Protein AF-A0A803YF89-F1 (afdb_monomer_lite)

Radius of gyration: 20.53 Å; chains: 1; bounding box: 55×42×69 Å

InterPro domains:
  IPR002013 SAC domain [PF02383] (4-102)
  IPR002013 SAC domain [PS50275] (1-200)

Sequence (262 aa):
LDDSVSSFIQIRGSVPLFWEQPGLQVGSHRVRMSRGFEANAPAFDRHFRTLKNLYGKQIIVNLLGAKEGEHMLSKAFQSHLKASEHSADIKMVNFDYHQMVKGGKAEKLHSVLKPQFLKHWWGYDLISGSLSQSGTVRTNCLDCLDRTNSVQAFFGLEMLTKQLEVLGLAEKPQLVTRFQEVFRSMWSVNGDSVSKIYAGTGALEGKAKVKYTVFKPSSISNVWFCFLFFFKILPWIQELSFKKCALVVILISQSMGKKKSI

Organism: Meleagris gallopavo (NCBI:txid9103)

pLDDT: mean 71.06, std 24.15, range [22.16, 97.56]

Foldseek 3Di:
DQFDKDKDWAFEFALQAQWDQPDDDPPRRAIDHPDDDVVGLVSVQVVVVVQCVVFNFEEEEEQQADPRRSVVSVVSSVVSCCPHPCVVGYHYDYDPCCVQCPPNPCVSCVVRVVVVCVVNQPFFDQDPNDTHRRHYYYYYDDDDLVSVLSSVLVVVLVVVCVSCVVVVNNVPVVVNVVVNVVSVVVSLVVQQVVCCVPPVGGHPPNPPPPPPPPVPPDDDPWWDFDDDPPPDDDPPPPDDPTDGDIDDTGITHGHDDDPDDD

Structure (mmCIF, N/CA/C/O backbone):
data_AF-A0A803YF89-F1
#
_entry.id   AF-A0A803YF89-F1
#
loop_
_atom_site.group_PDB
_atom_site.id
_atom_site.type_symbol
_atom_site.label_atom_id
_atom_site.label_alt_id
_atom_site.label_comp_id
_atom_site.label_asym_id
_atom_site.label_entity_id
_atom_site.label_seq_id
_atom_site.pdbx_PDB_ins_code
_atom_site.Cartn_x
_atom_site.Cartn_y
_atom_site.Cartn_z
_atom_site.occupancy
_atom_site.B_iso_or_equiv
_atom_site.auth_seq_id
_atom_site.auth_comp_id
_atom_site.auth_asym_id
_atom_site.auth_atom_id
_atom_site.pdbx_PDB_model_num
ATOM 1 N N . LEU A 1 1 ? -21.094 -7.709 23.052 1.00 50.22 1 LEU A N 1
ATOM 2 C CA . LEU A 1 1 ? -19.759 -7.228 22.627 1.00 50.22 1 LEU A CA 1
ATOM 3 C C . LEU A 1 1 ? -18.681 -8.307 22.786 1.00 50.22 1 LEU A C 1
ATOM 5 O O . LEU A 1 1 ? -17.682 -8.215 22.090 1.00 50.22 1 LEU A O 1
ATOM 9 N N . ASP A 1 2 ? -18.897 -9.338 23.617 1.00 47.94 2 ASP A N 1
ATOM 10 C CA . ASP A 1 2 ? -17.906 -10.375 23.978 1.00 47.94 2 ASP A CA 1
ATOM 11 C C . ASP A 1 2 ? -17.511 -11.376 22.864 1.00 47.94 2 ASP A C 1
ATOM 13 O O . ASP A 1 2 ? -16.833 -12.351 23.151 1.00 47.94 2 ASP A O 1
ATOM 17 N N . ASP A 1 3 ? -17.892 -11.149 21.601 1.00 66.12 3 ASP A N 1
ATOM 18 C CA . ASP A 1 3 ? -17.517 -12.014 20.462 1.00 66.12 3 ASP A CA 1
ATOM 19 C C . ASP A 1 3 ? -17.170 -11.210 19.195 1.00 66.12 3 ASP A C 1
ATOM 21 O O . ASP A 1 3 ? -17.046 -11.750 18.094 1.00 66.12 3 ASP A O 1
ATOM 25 N N . SER A 1 4 ? -17.043 -9.885 19.309 1.00 69.12 4 SER A N 1
ATOM 26 C CA . SER A 1 4 ? -16.822 -9.035 18.141 1.00 69.12 4 SER A CA 1
ATOM 27 C C . SER A 1 4 ? -15.353 -9.058 17.726 1.00 69.12 4 SER A C 1
ATOM 29 O O . SER A 1 4 ? -14.492 -8.510 18.413 1.00 69.12 4 SER A O 1
ATOM 31 N N . VAL A 1 5 ? -15.080 -9.667 16.572 1.00 76.50 5 VAL A N 1
ATOM 32 C CA . VAL A 1 5 ? -13.753 -9.708 15.951 1.00 76.50 5 VAL A CA 1
ATOM 33 C C . VAL A 1 5 ? -13.685 -8.686 14.825 1.00 76.50 5 VAL A C 1
ATOM 35 O O . VAL A 1 5 ? -14.600 -8.564 14.015 1.00 76.50 5 VAL A O 1
ATOM 38 N N . SER A 1 6 ? -12.575 -7.960 14.758 1.00 77.75 6 SER A N 1
ATOM 39 C CA . SER A 1 6 ? -12.269 -7.072 13.641 1.00 77.75 6 SER A CA 1
ATOM 40 C C . SER A 1 6 ? -10.936 -7.458 13.019 1.00 77.75 6 SER A C 1
ATOM 42 O O . SER A 1 6 ? -10.082 -8.014 13.707 1.00 77.75 6 SER A O 1
ATOM 44 N N . SER A 1 7 ? -10.775 -7.178 11.726 1.00 82.06 7 SER A N 1
ATOM 45 C CA . SER A 1 7 ? -9.528 -7.379 10.992 1.00 82.06 7 SER A CA 1
ATOM 46 C C . SER A 1 7 ? -9.333 -6.295 9.937 1.00 82.06 7 SER A C 1
ATOM 48 O O . SER A 1 7 ? -10.296 -5.716 9.438 1.00 82.06 7 SER A O 1
ATOM 50 N N . PHE A 1 8 ? -8.072 -5.999 9.629 1.00 83.56 8 PHE A N 1
ATOM 51 C CA . PHE A 1 8 ? -7.687 -5.080 8.564 1.00 83.56 8 PHE A CA 1
ATOM 52 C C . PHE A 1 8 ? -6.449 -5.613 7.844 1.00 83.56 8 PHE A C 1
ATOM 54 O O . PHE A 1 8 ? -5.445 -5.950 8.479 1.00 83.56 8 PHE A O 1
ATOM 61 N N . ILE A 1 9 ? -6.543 -5.701 6.519 1.00 86.00 9 ILE A N 1
ATOM 62 C CA . ILE A 1 9 ? -5.537 -6.269 5.622 1.00 86.00 9 ILE A CA 1
ATOM 63 C C . ILE A 1 9 ? -4.843 -5.148 4.848 1.00 86.00 9 ILE A C 1
ATOM 65 O O . ILE A 1 9 ? -5.491 -4.297 4.237 1.00 86.00 9 ILE A O 1
ATOM 69 N N . GLN A 1 10 ? -3.512 -5.178 4.812 1.00 88.94 10 GLN A N 1
ATOM 70 C CA . GLN A 1 10 ? -2.705 -4.325 3.942 1.00 88.94 10 GLN A CA 1
ATOM 71 C C . GLN A 1 10 ? -1.689 -5.169 3.173 1.00 88.94 10 GLN A C 1
ATOM 73 O O . GLN A 1 10 ? -1.269 -6.237 3.612 1.00 88.94 10 GLN A O 1
ATOM 78 N N . ILE A 1 11 ? -1.256 -4.678 2.015 1.00 87.12 11 ILE A N 1
ATOM 79 C CA . ILE A 1 11 ? -0.290 -5.377 1.167 1.00 87.12 11 ILE A CA 1
ATOM 80 C C . ILE A 1 11 ? 0.989 -4.551 1.086 1.00 87.12 11 ILE A C 1
ATOM 82 O O . ILE A 1 11 ? 0.959 -3.326 0.990 1.00 87.12 11 ILE A O 1
ATOM 86 N N . ARG A 1 12 ? 2.136 -5.227 1.091 1.00 85.88 12 ARG A N 1
ATOM 87 C CA . ARG A 1 12 ? 3.426 -4.636 0.739 1.00 85.88 12 ARG A CA 1
ATOM 88 C C . ARG A 1 12 ? 4.043 -5.426 -0.403 1.00 85.88 12 ARG A C 1
ATOM 90 O O . ARG A 1 12 ? 3.860 -6.635 -0.509 1.00 85.88 12 ARG A O 1
ATOM 97 N N . GLY A 1 13 ? 4.791 -4.762 -1.271 1.00 82.69 13 GLY A N 1
ATOM 98 C CA . GLY A 1 13 ? 5.558 -5.473 -2.282 1.00 82.69 13 GLY A CA 1
ATOM 99 C C . GLY A 1 13 ? 6.567 -4.599 -3.000 1.00 82.69 13 GLY A C 1
ATOM 100 O O . GLY A 1 13 ? 6.544 -3.376 -2.895 1.00 82.69 13 GLY A O 1
ATOM 101 N N . SER A 1 14 ? 7.442 -5.258 -3.755 1.00 84.69 14 SER A N 1
ATOM 102 C CA . SER A 1 14 ? 8.267 -4.592 -4.761 1.00 84.69 14 SER A CA 1
ATOM 103 C C . SER A 1 14 ? 7.389 -4.015 -5.880 1.00 84.69 14 SER A C 1
ATOM 105 O O . SER A 1 14 ? 6.229 -4.411 -6.050 1.00 84.69 14 SER A O 1
ATOM 107 N N . VAL A 1 15 ? 7.937 -3.093 -6.668 1.00 89.44 15 VAL A N 1
ATOM 108 C CA . VAL A 1 15 ? 7.304 -2.661 -7.917 1.00 89.44 15 VAL A CA 1
ATOM 109 C C . VAL A 1 15 ? 7.138 -3.882 -8.833 1.00 89.44 15 VAL A C 1
ATOM 111 O O . VAL A 1 15 ? 8.128 -4.578 -9.067 1.00 89.44 15 VAL A O 1
ATOM 114 N N . PRO A 1 16 ? 5.916 -4.176 -9.328 1.00 91.19 16 PRO A N 1
ATOM 115 C CA . PRO A 1 16 ? 5.607 -5.395 -10.078 1.00 91.19 16 PRO A CA 1
ATOM 116 C C . PRO A 1 16 ? 6.061 -5.288 -11.541 1.00 91.19 16 PRO A C 1
ATOM 118 O O . PRO A 1 16 ? 5.268 -5.411 -12.469 1.00 91.19 16 PRO A O 1
ATOM 121 N N . LEU A 1 17 ? 7.347 -5.011 -11.726 1.00 91.00 17 LEU A N 1
ATOM 122 C CA . LEU A 1 17 ? 8.026 -4.907 -13.006 1.00 91.00 17 LEU A CA 1
ATOM 123 C C . LEU A 1 17 ? 9.303 -5.747 -12.966 1.00 91.00 17 LEU A C 1
ATOM 125 O O . LEU A 1 17 ? 9.855 -6.018 -11.901 1.00 91.00 17 LEU A O 1
ATOM 129 N N . PHE A 1 18 ? 9.789 -6.131 -14.136 1.00 89.38 18 PHE A N 1
ATOM 130 C CA . PHE A 1 18 ? 11.090 -6.753 -14.307 1.00 89.38 18 PHE A CA 1
ATOM 131 C C . PHE A 1 18 ? 12.173 -5.676 -14.230 1.00 89.38 18 PHE A C 1
ATOM 133 O O . PHE A 1 18 ? 12.480 -4.990 -15.209 1.00 89.38 18 PHE A O 1
ATOM 140 N N . TRP A 1 19 ? 12.732 -5.521 -13.037 1.00 90.88 19 TRP A N 1
ATOM 141 C CA . TRP A 1 19 ? 13.851 -4.637 -12.752 1.00 90.88 19 TRP A CA 1
ATOM 142 C C . TRP A 1 19 ? 14.897 -5.376 -11.924 1.00 90.88 19 TRP A C 1
ATOM 144 O O . TRP A 1 19 ? 14.607 -6.380 -11.272 1.00 90.88 19 TRP A O 1
ATOM 154 N N . GLU A 1 20 ? 16.123 -4.878 -11.968 1.00 87.00 20 GLU A N 1
ATOM 155 C CA . GLU A 1 20 ? 17.234 -5.414 -11.198 1.00 87.00 20 GLU A CA 1
ATOM 156 C C . GLU A 1 20 ? 18.128 -4.297 -10.667 1.00 87.00 20 GLU A C 1
ATOM 158 O O . GLU A 1 20 ? 18.183 -3.190 -11.209 1.00 87.00 20 GLU A O 1
ATOM 163 N N . GLN A 1 21 ? 18.830 -4.615 -9.586 1.00 82.06 21 GLN A N 1
ATOM 164 C CA . GLN A 1 21 ? 19.852 -3.778 -8.981 1.00 82.06 21 GLN A CA 1
ATOM 165 C C . GLN A 1 21 ? 21.097 -4.658 -8.824 1.00 82.06 21 GLN A C 1
ATOM 167 O O . GLN A 1 21 ? 21.162 -5.459 -7.887 1.00 82.06 21 GLN A O 1
ATOM 172 N N . PRO A 1 22 ? 22.040 -4.611 -9.784 1.00 70.50 22 PRO A N 1
ATOM 173 C CA . PRO A 1 22 ? 23.286 -5.360 -9.674 1.00 70.50 22 PRO A CA 1
ATOM 174 C C . PRO A 1 22 ? 24.034 -4.959 -8.386 1.00 70.50 22 PRO A C 1
ATOM 176 O O . PRO A 1 22 ? 23.924 -3.828 -7.922 1.00 70.50 22 PRO A O 1
ATOM 179 N N . GLY A 1 23 ? 24.697 -5.938 -7.761 1.00 63.56 23 GLY A N 1
ATOM 180 C CA . GLY A 1 23 ? 25.072 -5.930 -6.340 1.00 63.56 23 GLY A CA 1
ATOM 181 C C . GLY A 1 23 ? 26.056 -4.852 -5.855 1.00 63.56 23 GLY A C 1
ATOM 182 O O . GLY A 1 23 ? 26.477 -3.961 -6.584 1.00 63.56 23 GLY A O 1
ATOM 183 N N . LEU A 1 24 ? 26.426 -4.989 -4.574 1.00 55.28 24 LEU A N 1
ATOM 184 C CA . LEU A 1 24 ? 27.120 -4.050 -3.674 1.00 55.28 24 LEU A CA 1
ATOM 185 C C . LEU A 1 24 ? 28.577 -3.661 -4.044 1.00 55.28 24 LEU A C 1
ATOM 187 O O . LEU A 1 24 ? 29.398 -3.430 -3.163 1.00 55.28 24 LEU A O 1
ATOM 191 N N . GLN A 1 25 ? 28.937 -3.628 -5.326 1.00 49.31 25 GLN A N 1
ATOM 192 C CA . GLN A 1 25 ? 30.230 -3.116 -5.787 1.00 49.31 25 GLN A CA 1
ATOM 193 C C . GLN A 1 25 ? 30.147 -1.585 -5.885 1.00 49.31 25 GLN A C 1
ATOM 195 O O . GLN A 1 25 ? 29.214 -1.043 -6.488 1.00 49.31 25 GLN A O 1
ATOM 200 N N . VAL A 1 26 ? 31.108 -0.888 -5.269 1.00 46.75 26 VAL A N 1
ATOM 201 C CA . VAL A 1 26 ? 31.156 0.579 -5.158 1.00 46.75 26 VAL A CA 1
ATOM 202 C C . VAL A 1 26 ? 31.005 1.213 -6.548 1.00 46.75 26 VAL A C 1
ATOM 204 O O . VAL A 1 26 ? 31.909 1.141 -7.372 1.00 46.75 26 VAL A O 1
ATOM 207 N N . GLY A 1 27 ? 29.836 1.806 -6.819 1.00 49.22 27 GLY A N 1
ATOM 208 C CA . GLY A 1 27 ? 29.542 2.532 -8.063 1.00 49.22 27 GLY A CA 1
ATOM 209 C C . GLY A 1 27 ? 28.427 1.964 -8.956 1.00 49.22 27 GLY A C 1
ATOM 210 O O . GLY A 1 27 ? 27.954 2.695 -9.823 1.00 49.22 27 GLY A O 1
ATOM 211 N N . SER A 1 28 ? 27.939 0.732 -8.734 1.00 50.94 28 SER A N 1
ATOM 212 C CA . SER A 1 28 ? 26.935 0.080 -9.612 1.00 50.94 28 SER A CA 1
ATOM 213 C C . SER A 1 28 ? 25.576 -0.209 -8.947 1.00 50.94 28 SER A C 1
ATOM 215 O O . SER A 1 28 ? 24.857 -1.122 -9.333 1.00 50.94 28 SER A O 1
ATOM 217 N N . HIS A 1 29 ? 25.151 0.611 -7.982 1.00 59.22 29 HIS A N 1
ATOM 218 C CA . HIS A 1 29 ? 23.825 0.498 -7.342 1.00 59.22 29 HIS A CA 1
ATOM 219 C C . HIS A 1 29 ? 22.654 0.996 -8.212 1.00 59.22 29 HIS A C 1
ATOM 221 O O . HIS A 1 29 ? 21.602 1.383 -7.692 1.00 59.22 29 HIS A O 1
ATOM 227 N N . ARG A 1 30 ? 22.826 1.066 -9.534 1.00 73.31 30 ARG A N 1
ATOM 228 C CA . ARG A 1 30 ? 21.822 1.656 -10.419 1.00 73.31 30 ARG A CA 1
ATOM 229 C C . ARG A 1 30 ? 20.716 0.648 -10.692 1.00 73.31 30 ARG A C 1
ATOM 231 O O . ARG A 1 30 ? 20.946 -0.398 -11.290 1.00 73.31 30 ARG A O 1
ATOM 238 N N . VAL A 1 31 ? 19.505 1.003 -10.276 1.00 84.50 31 VAL A N 1
ATOM 239 C CA . VAL A 1 31 ? 18.285 0.315 -10.702 1.00 84.50 31 VAL A CA 1
ATOM 240 C C . VAL A 1 31 ? 18.213 0.379 -12.222 1.00 84.50 31 VAL A C 1
ATOM 242 O O . VAL A 1 31 ? 18.370 1.456 -12.801 1.00 84.50 31 VAL A O 1
ATOM 245 N N . ARG A 1 32 ? 17.952 -0.757 -12.867 1.00 87.38 32 ARG A N 1
ATOM 246 C CA . ARG A 1 32 ? 17.705 -0.833 -14.309 1.00 87.38 32 ARG A CA 1
ATOM 247 C C . ARG A 1 32 ? 16.543 -1.768 -14.617 1.00 87.38 32 ARG A C 1
ATOM 249 O O . ARG A 1 32 ? 16.300 -2.734 -13.897 1.00 87.38 32 ARG A O 1
ATOM 256 N N . MET A 1 33 ? 15.824 -1.474 -15.694 1.00 90.12 33 MET A N 1
ATOM 257 C CA . MET A 1 33 ? 14.789 -2.366 -16.215 1.00 90.12 33 MET A CA 1
ATOM 258 C C . MET A 1 33 ? 15.467 -3.566 -16.875 1.00 90.12 33 MET A C 1
ATOM 260 O O . MET A 1 33 ? 16.291 -3.383 -17.768 1.00 90.12 33 MET A O 1
ATOM 264 N N . SER A 1 34 ? 15.133 -4.782 -16.444 1.00 87.81 34 SER A N 1
ATOM 265 C CA . SER A 1 34 ? 15.697 -6.008 -17.027 1.00 87.81 34 SER A CA 1
ATOM 266 C C . SER A 1 34 ? 14.929 -6.471 -18.264 1.00 87.81 34 SER A C 1
ATOM 268 O O . SER A 1 34 ? 15.430 -7.281 -19.039 1.00 87.81 34 SER A O 1
ATOM 270 N N . ARG A 1 35 ? 13.711 -5.951 -18.475 1.00 90.19 35 ARG A N 1
ATOM 271 C CA . ARG A 1 35 ? 12.904 -6.195 -19.677 1.00 90.19 35 ARG A CA 1
ATOM 272 C C . ARG A 1 35 ? 12.221 -4.916 -20.159 1.00 90.19 35 ARG A C 1
ATOM 274 O O . ARG A 1 35 ? 11.957 -4.016 -19.364 1.00 90.19 35 ARG A O 1
ATOM 281 N N . GLY A 1 36 ? 11.913 -4.866 -21.455 1.00 91.69 36 GLY A N 1
ATOM 282 C CA . GLY A 1 36 ? 11.194 -3.758 -22.092 1.00 91.69 36 GLY A CA 1
ATOM 283 C C . GLY A 1 36 ? 9.704 -3.699 -21.736 1.00 91.69 36 GLY A C 1
ATOM 284 O O . GLY A 1 36 ? 9.176 -4.561 -21.030 1.00 91.69 36 GLY A O 1
ATOM 285 N N . PHE A 1 37 ? 9.020 -2.671 -22.239 1.00 93.69 37 PHE A N 1
ATOM 286 C CA . PHE A 1 37 ? 7.614 -2.400 -21.927 1.00 93.69 37 PHE A CA 1
ATOM 287 C C . PHE A 1 37 ? 6.683 -3.565 -22.311 1.00 93.69 37 PHE A C 1
ATOM 289 O O . PHE A 1 37 ? 5.910 -4.034 -21.478 1.00 93.69 37 PHE A O 1
ATOM 296 N N . GLU A 1 38 ? 6.813 -4.094 -23.529 1.00 94.88 38 GLU A N 1
ATOM 297 C CA . GLU A 1 38 ? 5.962 -5.178 -24.051 1.00 94.88 38 GLU A CA 1
ATOM 298 C C . GLU A 1 38 ? 6.031 -6.453 -23.202 1.00 94.88 38 GLU A C 1
ATOM 300 O O . GLU A 1 38 ? 5.020 -7.108 -22.968 1.00 94.88 38 GLU A O 1
ATOM 305 N N . ALA A 1 39 ? 7.209 -6.773 -22.662 1.00 91.69 39 ALA A N 1
ATOM 306 C CA . ALA A 1 39 ? 7.391 -7.926 -21.786 1.00 91.69 39 ALA A CA 1
ATOM 307 C C . ALA A 1 39 ? 6.846 -7.692 -20.364 1.00 91.69 39 ALA A C 1
ATOM 309 O O . ALA A 1 39 ? 6.449 -8.642 -19.686 1.00 91.69 39 ALA A O 1
ATOM 310 N N . ASN A 1 40 ? 6.838 -6.442 -19.890 1.00 93.38 40 ASN A N 1
ATOM 311 C CA . ASN A 1 40 ? 6.329 -6.077 -18.568 1.00 93.38 40 ASN A CA 1
ATOM 312 C C . ASN A 1 40 ? 4.799 -6.016 -18.524 1.00 93.38 40 ASN A C 1
ATOM 314 O O . ASN A 1 40 ? 4.213 -6.468 -17.543 1.00 93.38 40 ASN A O 1
ATOM 318 N N . ALA A 1 41 ? 4.159 -5.493 -19.573 1.00 96.06 41 ALA A N 1
ATOM 319 C CA . ALA A 1 41 ? 2.713 -5.269 -19.622 1.00 96.06 41 ALA A CA 1
ATOM 320 C C . ALA A 1 41 ? 1.862 -6.503 -19.230 1.00 96.06 41 ALA A C 1
ATOM 322 O O . ALA A 1 41 ? 1.104 -6.410 -18.263 1.00 96.06 41 ALA A O 1
ATOM 323 N N . PRO A 1 42 ? 2.031 -7.700 -19.832 1.00 95.19 42 PRO A N 1
ATOM 324 C CA . PRO A 1 42 ? 1.207 -8.858 -19.472 1.00 95.19 42 PRO A CA 1
ATOM 325 C C . PRO A 1 42 ? 1.492 -9.386 -18.058 1.00 95.19 42 PRO A C 1
ATOM 327 O O . PRO A 1 42 ? 0.617 -9.971 -17.415 1.00 95.19 42 PRO A O 1
ATOM 330 N N . ALA A 1 43 ? 2.717 -9.215 -17.548 1.00 92.69 43 ALA A N 1
ATOM 331 C CA . ALA A 1 43 ? 3.054 -9.584 -16.174 1.00 92.69 43 ALA A CA 1
ATOM 332 C C . ALA A 1 43 ? 2.420 -8.624 -15.161 1.00 92.69 43 ALA A C 1
ATOM 334 O O . ALA A 1 43 ? 1.899 -9.074 -14.140 1.00 92.69 43 ALA A O 1
ATOM 335 N N . PHE A 1 44 ? 2.419 -7.332 -15.481 1.00 94.19 44 PHE A N 1
ATOM 336 C CA . PHE A 1 44 ? 1.779 -6.283 -14.704 1.00 94.19 44 PHE A CA 1
ATOM 337 C C . PHE A 1 44 ? 0.270 -6.521 -14.567 1.00 94.19 44 PHE A C 1
ATOM 339 O O . PHE A 1 44 ? -0.249 -6.570 -13.449 1.00 94.19 44 PHE A O 1
ATOM 346 N N . ASP A 1 45 ? -0.419 -6.752 -15.687 1.00 96.31 45 ASP A N 1
ATOM 347 C CA . ASP A 1 45 ? -1.867 -6.976 -15.696 1.00 96.31 45 ASP A CA 1
ATOM 348 C C . ASP A 1 45 ? -2.244 -8.251 -14.948 1.00 96.31 45 ASP A C 1
ATOM 350 O O . ASP A 1 45 ? -3.157 -8.245 -14.120 1.00 96.31 45 ASP A O 1
ATOM 354 N N . ARG A 1 46 ? -1.497 -9.341 -15.164 1.00 93.69 46 ARG A N 1
ATOM 355 C CA . ARG A 1 46 ? -1.708 -10.595 -14.429 1.00 93.69 46 ARG A CA 1
ATOM 356 C C . ARG A 1 46 ? -1.510 -10.406 -12.925 1.00 93.69 46 ARG A C 1
ATOM 358 O O . ARG A 1 46 ? -2.280 -10.955 -12.135 1.00 93.69 46 ARG A O 1
ATOM 365 N N . HIS A 1 47 ? -0.496 -9.640 -12.520 1.00 92.94 47 HIS A N 1
ATOM 366 C CA . HIS A 1 47 ? -0.221 -9.343 -11.114 1.00 92.94 47 HIS A CA 1
ATOM 367 C C . HIS A 1 47 ? -1.397 -8.614 -10.455 1.00 92.94 47 HIS A C 1
ATOM 369 O O . HIS A 1 47 ? -1.886 -9.060 -9.416 1.00 92.94 47 HIS A O 1
ATOM 375 N N . PHE A 1 48 ? -1.905 -7.542 -11.068 1.00 93.75 48 PHE A N 1
ATOM 376 C CA . PHE A 1 48 ? -3.023 -6.784 -10.500 1.00 93.75 48 PHE A CA 1
ATOM 377 C C . PHE A 1 48 ? -4.367 -7.499 -10.603 1.00 93.75 48 PHE A C 1
ATOM 379 O O . PHE A 1 48 ? -5.152 -7.415 -9.661 1.00 93.75 48 PHE A O 1
ATOM 386 N N . ARG A 1 49 ? -4.601 -8.294 -11.652 1.00 94.94 49 ARG A N 1
ATOM 387 C CA . ARG A 1 49 ? -5.766 -9.185 -11.726 1.00 94.94 49 ARG A CA 1
ATOM 388 C C . ARG A 1 49 ? -5.770 -10.191 -10.578 1.00 94.94 49 ARG A C 1
ATOM 390 O O . ARG A 1 49 ? -6.783 -10.365 -9.911 1.00 94.94 49 ARG A O 1
ATOM 397 N N . THR A 1 50 ? -4.615 -10.790 -10.289 1.00 90.94 50 THR A N 1
ATOM 398 C CA . THR A 1 50 ? -4.464 -11.718 -9.157 1.00 90.94 50 THR A CA 1
ATOM 399 C C . THR A 1 50 ? -4.731 -11.018 -7.825 1.00 90.94 50 THR A C 1
ATOM 401 O O . THR A 1 50 ? -5.468 -11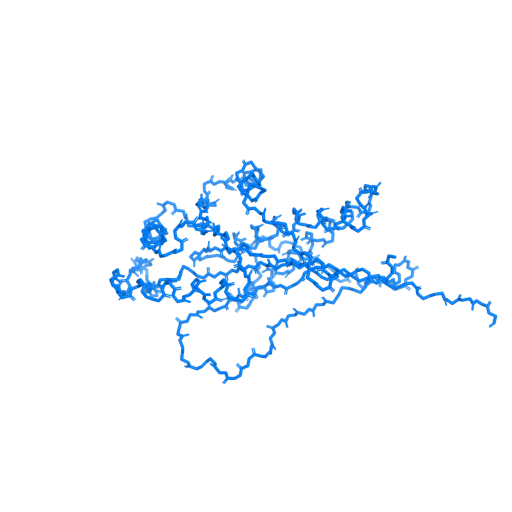.545 -6.997 1.00 90.94 50 THR A O 1
ATOM 404 N N . LEU A 1 51 ? -4.180 -9.815 -7.617 1.00 88.75 51 LEU A N 1
ATOM 405 C CA . LEU A 1 51 ? -4.445 -9.043 -6.399 1.00 88.75 51 LEU A CA 1
ATOM 406 C C . LEU A 1 51 ? -5.923 -8.689 -6.246 1.00 88.75 51 LEU A C 1
ATOM 408 O O . LEU A 1 51 ? -6.459 -8.837 -5.154 1.00 88.75 51 LEU A O 1
ATOM 412 N N . LYS A 1 52 ? -6.579 -8.265 -7.329 1.00 90.94 52 LYS A N 1
ATOM 413 C CA . LYS A 1 52 ? -8.001 -7.915 -7.316 1.00 90.94 52 LYS A CA 1
ATOM 414 C C . LYS A 1 52 ? -8.891 -9.109 -6.995 1.00 90.94 52 LYS A C 1
ATOM 416 O O . LYS A 1 52 ? -9.811 -8.976 -6.197 1.00 90.94 52 LYS A O 1
ATOM 421 N N . ASN A 1 53 ? -8.565 -10.279 -7.536 1.00 88.75 53 ASN A N 1
ATOM 422 C CA . ASN A 1 53 ? -9.301 -11.510 -7.256 1.00 88.75 53 ASN A CA 1
ATOM 423 C C . ASN A 1 53 ? -9.153 -11.967 -5.797 1.00 88.75 53 ASN A C 1
ATOM 425 O O . ASN A 1 53 ? -10.099 -12.499 -5.230 1.00 88.75 53 ASN A O 1
ATOM 429 N N . LEU A 1 54 ? -7.975 -11.778 -5.194 1.00 86.25 54 LEU A N 1
ATOM 430 C CA . LEU A 1 54 ? -7.701 -12.227 -3.824 1.00 86.25 54 LEU A CA 1
ATOM 431 C C . LEU A 1 54 ? -8.143 -11.225 -2.754 1.00 86.25 54 LEU A C 1
ATOM 433 O O . LEU A 1 54 ? -8.541 -11.627 -1.665 1.00 86.25 54 LEU A O 1
ATOM 437 N N . TYR A 1 55 ? -8.012 -9.932 -3.039 1.00 86.50 55 TYR A N 1
ATOM 438 C CA . TYR A 1 55 ? -8.079 -8.878 -2.028 1.00 86.50 55 TYR A CA 1
ATOM 439 C C . TYR A 1 55 ? -9.008 -7.723 -2.401 1.00 86.50 55 TYR A C 1
ATOM 441 O O . TYR A 1 55 ? -9.051 -6.738 -1.671 1.00 86.50 55 TYR A O 1
ATOM 449 N N . GLY A 1 56 ? -9.730 -7.815 -3.519 1.00 90.00 56 GLY A N 1
ATOM 450 C CA . GLY A 1 56 ? -10.656 -6.784 -3.975 1.00 90.00 56 GLY A CA 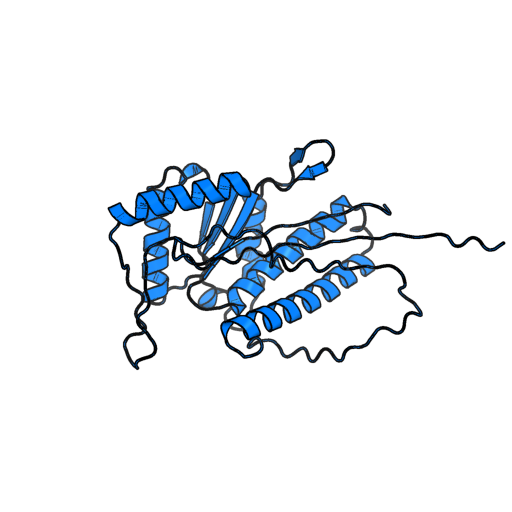1
ATOM 451 C C . GLY A 1 56 ? -9.961 -5.556 -4.565 1.00 90.00 56 GLY A C 1
ATOM 452 O O . GLY A 1 56 ? -8.858 -5.627 -5.110 1.00 90.00 56 GLY A O 1
ATOM 453 N N . LYS A 1 57 ? -10.611 -4.397 -4.476 1.00 92.06 57 LYS A N 1
ATOM 454 C CA . LYS A 1 57 ? -10.125 -3.133 -5.058 1.00 92.06 57 LYS A CA 1
ATOM 455 C C . LYS A 1 57 ? -8.730 -2.764 -4.535 1.00 92.06 57 LYS A C 1
ATOM 457 O O . LYS A 1 57 ? -8.352 -3.135 -3.429 1.00 92.06 57 LYS A O 1
ATOM 462 N N . GLN A 1 58 ? -7.935 -2.036 -5.319 1.00 91.44 58 GLN A N 1
ATOM 463 C CA . GLN A 1 58 ? -6.544 -1.737 -4.958 1.00 91.44 58 GLN A CA 1
ATOM 464 C C . GLN A 1 58 ? -6.264 -0.232 -4.962 1.00 91.44 58 GLN A C 1
ATOM 466 O O . GLN A 1 58 ? -6.553 0.463 -5.934 1.00 91.44 58 GLN A O 1
ATOM 471 N N . ILE A 1 59 ? -5.630 0.261 -3.895 1.00 94.12 59 ILE A N 1
ATOM 472 C CA . ILE A 1 59 ? -4.965 1.572 -3.870 1.00 94.12 59 ILE A CA 1
ATOM 473 C C . ILE A 1 59 ? -3.472 1.326 -3.733 1.00 94.12 59 ILE A C 1
ATOM 475 O O . ILE A 1 59 ? -3.033 0.615 -2.834 1.00 94.12 59 ILE A O 1
ATOM 479 N N . ILE A 1 60 ? -2.676 1.936 -4.600 1.00 94.44 60 ILE A N 1
ATOM 480 C CA . ILE A 1 60 ? -1.223 1.858 -4.540 1.00 94.44 60 ILE A CA 1
ATOM 481 C C . ILE A 1 60 ? -0.679 3.102 -3.844 1.00 94.44 60 ILE A C 1
ATOM 483 O O . ILE A 1 60 ? -0.923 4.220 -4.289 1.00 94.44 60 ILE A O 1
ATOM 487 N N . VAL A 1 61 ? 0.139 2.906 -2.815 1.00 94.38 61 VAL A N 1
ATOM 488 C CA . VAL A 1 61 ? 0.970 3.952 -2.214 1.00 94.38 61 VAL A CA 1
ATOM 489 C C . VAL A 1 61 ? 2.417 3.690 -2.608 1.00 94.38 61 VAL A C 1
ATOM 491 O O . VAL A 1 61 ? 3.043 2.720 -2.177 1.00 94.38 61 VAL A O 1
ATOM 494 N N . ASN A 1 62 ? 2.938 4.534 -3.487 1.00 93.75 62 ASN A N 1
ATOM 495 C CA . ASN A 1 62 ? 4.276 4.407 -4.038 1.00 93.75 62 ASN A CA 1
ATOM 496 C C . ASN A 1 62 ? 5.240 5.336 -3.287 1.00 93.75 62 ASN A C 1
ATOM 498 O O . ASN A 1 62 ? 5.131 6.554 -3.412 1.00 93.75 62 ASN A O 1
ATOM 502 N N . LEU A 1 63 ? 6.165 4.759 -2.510 1.00 91.56 63 LEU A N 1
ATOM 503 C CA . LEU A 1 63 ? 7.101 5.499 -1.647 1.00 91.56 63 LEU A CA 1
ATOM 504 C C . LEU A 1 63 ? 8.440 5.840 -2.316 1.00 91.56 63 LEU A C 1
ATOM 506 O O . LEU A 1 63 ? 9.371 6.298 -1.645 1.00 91.56 63 LEU A O 1
ATOM 510 N N . LEU A 1 64 ? 8.562 5.552 -3.612 1.00 89.12 64 LEU A N 1
ATOM 511 C CA . LEU A 1 64 ? 9.747 5.847 -4.408 1.00 89.12 64 LEU A CA 1
ATOM 512 C C . LEU A 1 64 ? 9.946 7.359 -4.533 1.00 89.12 64 LEU A C 1
ATOM 514 O O . LEU A 1 64 ? 9.016 8.084 -4.889 1.00 89.12 64 LEU A O 1
ATOM 518 N N . GLY A 1 65 ? 11.156 7.822 -4.229 1.00 84.50 65 GLY A N 1
ATOM 519 C CA . GLY A 1 65 ? 11.523 9.227 -4.284 1.00 84.50 65 GLY A CA 1
ATOM 520 C C . GLY A 1 65 ? 12.148 9.663 -5.606 1.00 84.50 65 GLY A C 1
ATOM 521 O O . GLY A 1 65 ? 12.248 8.904 -6.567 1.00 84.50 65 GLY A O 1
ATOM 522 N N . ALA A 1 66 ? 12.596 10.917 -5.633 1.00 81.81 66 ALA A N 1
ATOM 523 C CA . ALA A 1 66 ? 13.115 11.582 -6.833 1.00 81.81 66 ALA A CA 1
ATOM 524 C C . ALA A 1 66 ? 14.568 11.224 -7.223 1.00 81.81 66 ALA A C 1
ATOM 526 O O . ALA A 1 66 ? 15.091 11.763 -8.198 1.00 81.81 66 ALA A O 1
ATOM 527 N N . LYS A 1 67 ? 15.251 10.343 -6.479 1.00 82.56 67 LYS A N 1
ATOM 528 C CA . LYS A 1 67 ? 16.610 9.886 -6.834 1.00 82.56 67 LYS A CA 1
ATOM 529 C C . LYS A 1 67 ? 16.569 9.046 -8.114 1.00 82.56 67 LYS A C 1
ATOM 531 O O . LYS A 1 67 ? 15.611 8.311 -8.306 1.00 82.56 67 LYS A O 1
ATOM 536 N N . GLU A 1 68 ? 17.619 9.098 -8.939 1.00 79.38 68 GLU A N 1
ATOM 537 C CA . GLU A 1 68 ? 17.667 8.526 -10.303 1.0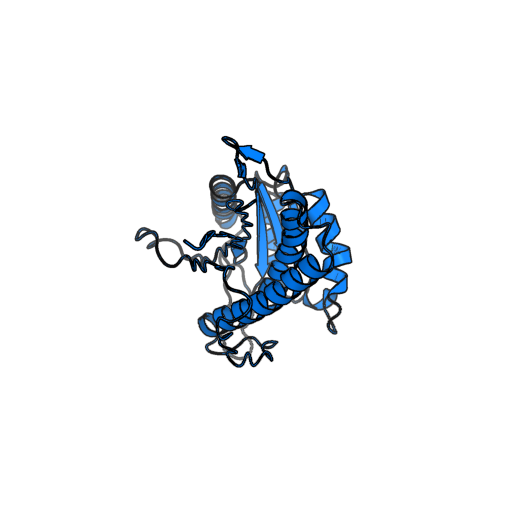0 79.38 68 GLU A CA 1
ATOM 538 C C . GLU A 1 68 ? 16.987 7.145 -10.441 1.00 79.38 68 GLU A C 1
ATOM 540 O O . GLU A 1 68 ? 16.027 7.011 -11.199 1.00 79.38 68 GLU A O 1
ATOM 545 N N . GLY A 1 69 ? 17.415 6.143 -9.659 1.00 85.00 69 GLY A N 1
ATOM 546 C CA . GLY A 1 69 ? 16.868 4.780 -9.728 1.00 85.00 69 GLY A CA 1
ATOM 547 C C . GLY A 1 69 ? 15.419 4.641 -9.237 1.00 85.00 69 GLY A C 1
ATOM 548 O O . GLY A 1 69 ? 14.604 4.004 -9.904 1.00 85.00 69 GLY A O 1
ATOM 549 N N . GLU A 1 70 ? 15.072 5.264 -8.103 1.00 88.62 70 GLU A N 1
ATOM 550 C CA . GLU A 1 70 ? 13.695 5.257 -7.578 1.00 88.62 70 GLU A CA 1
ATOM 551 C C . GLU A 1 70 ? 12.742 6.019 -8.517 1.00 88.62 70 GLU A C 1
ATOM 553 O O . GLU A 1 70 ? 11.627 5.564 -8.773 1.00 88.62 70 GLU A O 1
ATOM 558 N N . HIS A 1 71 ? 13.195 7.135 -9.091 1.00 90.56 71 HIS A N 1
ATOM 559 C CA . HIS A 1 71 ? 12.424 7.965 -10.016 1.00 90.56 71 HIS A CA 1
ATOM 560 C C . HIS A 1 71 ? 12.154 7.253 -11.337 1.00 90.56 71 HIS A C 1
ATOM 562 O O . HIS A 1 71 ? 11.024 7.265 -11.824 1.00 90.56 71 HIS A O 1
ATOM 568 N N . MET A 1 72 ? 13.170 6.598 -11.904 1.00 91.88 72 MET A N 1
ATOM 569 C CA . MET A 1 72 ? 13.024 5.800 -13.121 1.00 91.88 72 MET A CA 1
ATOM 570 C C . MET A 1 72 ? 12.007 4.673 -12.917 1.00 91.88 72 MET A C 1
ATOM 572 O O . MET A 1 72 ? 11.062 4.554 -13.699 1.00 91.88 72 MET A O 1
ATOM 576 N N . LEU A 1 73 ? 12.130 3.916 -11.822 1.00 91.62 73 LEU A N 1
ATOM 577 C CA . LEU A 1 73 ? 11.208 2.825 -11.514 1.00 91.62 73 LEU A CA 1
ATOM 578 C C . LEU A 1 73 ? 9.788 3.335 -11.219 1.00 91.62 73 LEU A C 1
ATOM 580 O O . LEU A 1 73 ? 8.806 2.740 -11.662 1.00 91.62 73 LEU A O 1
ATOM 584 N N . SER A 1 74 ? 9.669 4.472 -10.528 1.00 93.56 74 SER A N 1
ATOM 585 C CA . SER A 1 74 ? 8.394 5.144 -10.267 1.00 93.56 74 SER A CA 1
ATOM 586 C C . SER A 1 74 ? 7.707 5.581 -11.561 1.00 93.56 74 SER A C 1
ATOM 588 O O . SER A 1 74 ? 6.510 5.346 -11.736 1.00 93.56 74 SER A O 1
ATOM 590 N N . LYS A 1 75 ? 8.456 6.170 -12.502 1.00 94.56 75 LYS A N 1
ATOM 591 C CA . LYS A 1 75 ? 7.939 6.540 -13.825 1.00 94.56 75 LYS A CA 1
ATOM 592 C C . LYS A 1 75 ? 7.504 5.316 -14.621 1.00 94.56 75 LYS A C 1
ATOM 594 O O . LYS A 1 75 ? 6.401 5.325 -15.157 1.00 94.56 75 LYS A O 1
ATOM 599 N N . ALA A 1 76 ? 8.324 4.265 -14.664 1.00 95.06 76 ALA A N 1
ATOM 600 C CA . ALA A 1 76 ? 7.980 3.027 -15.359 1.00 95.06 76 ALA A CA 1
ATOM 601 C C . ALA A 1 76 ? 6.683 2.420 -14.803 1.00 95.06 76 ALA A C 1
ATOM 603 O O . ALA A 1 76 ? 5.775 2.089 -15.564 1.00 95.06 76 ALA A O 1
ATOM 604 N N . PHE A 1 77 ? 6.548 2.359 -13.476 1.00 95.44 77 PHE A N 1
ATOM 605 C CA . PHE A 1 77 ? 5.346 1.858 -12.814 1.00 95.44 77 PHE A CA 1
ATOM 606 C C . PHE A 1 77 ? 4.104 2.685 -13.167 1.00 95.44 77 PHE A C 1
ATOM 608 O O . PHE A 1 77 ? 3.065 2.130 -13.521 1.00 95.44 77 PHE A O 1
ATOM 615 N N . GLN A 1 78 ? 4.212 4.012 -13.134 1.00 96.19 78 GLN A N 1
ATOM 616 C CA . GLN A 1 78 ? 3.114 4.896 -13.523 1.00 96.19 78 GLN A CA 1
ATOM 617 C C . GLN A 1 78 ? 2.720 4.721 -14.991 1.00 96.19 78 GLN A C 1
ATOM 619 O O . GLN A 1 78 ? 1.530 4.679 -15.291 1.00 96.19 78 GLN A O 1
ATOM 624 N N . SER A 1 79 ? 3.690 4.607 -15.901 1.00 96.94 79 SER A N 1
ATOM 625 C CA . SER A 1 79 ? 3.424 4.388 -17.326 1.00 96.94 79 SER A CA 1
ATOM 626 C C . SER A 1 79 ? 2.724 3.054 -17.573 1.00 96.94 79 SER A C 1
ATOM 628 O O . SER A 1 79 ? 1.742 3.016 -18.309 1.00 96.94 79 SER A O 1
ATOM 630 N N . HIS A 1 80 ? 3.167 1.981 -16.911 1.00 97.56 80 HIS A N 1
ATOM 631 C CA . HIS A 1 80 ? 2.505 0.680 -16.996 1.00 97.56 80 HIS A CA 1
ATOM 632 C C . HIS A 1 80 ? 1.086 0.710 -16.433 1.00 97.56 80 HIS A C 1
ATOM 634 O O . HIS A 1 80 ? 0.182 0.199 -17.082 1.00 97.56 80 HIS A O 1
ATOM 640 N N . LEU A 1 81 ? 0.858 1.361 -15.285 1.00 97.44 81 LEU A N 1
ATOM 641 C CA . LEU A 1 81 ? -0.497 1.492 -14.752 1.00 97.44 81 LEU A CA 1
ATOM 642 C C . LEU A 1 81 ? -1.404 2.288 -15.697 1.00 97.44 81 LEU A C 1
ATOM 644 O O . LEU A 1 81 ? -2.545 1.901 -15.900 1.00 97.44 81 LEU A O 1
ATOM 648 N N . LYS A 1 82 ? -0.910 3.383 -16.286 1.00 97.31 82 LYS A N 1
ATOM 649 C CA . LYS A 1 82 ? -1.694 4.207 -17.220 1.00 97.31 82 LYS A CA 1
ATOM 650 C C . LYS A 1 82 ? -2.091 3.458 -18.492 1.00 97.31 82 LYS A C 1
ATOM 652 O O . LYS A 1 82 ? -3.163 3.716 -19.018 1.00 97.31 82 LYS A O 1
ATOM 657 N N . ALA A 1 83 ? -1.230 2.570 -18.979 1.00 97.12 83 ALA A N 1
ATOM 658 C CA . ALA A 1 83 ? -1.477 1.774 -20.180 1.00 97.12 83 ALA A CA 1
ATOM 659 C C . ALA A 1 83 ? -2.226 0.456 -19.907 1.00 97.12 83 ALA A C 1
ATOM 661 O O . ALA A 1 83 ? -2.584 -0.250 -20.844 1.00 97.12 83 ALA A O 1
ATOM 662 N N . SER A 1 84 ? -2.422 0.107 -18.637 1.00 97.06 84 SER A N 1
ATOM 663 C CA . SER A 1 84 ? -3.061 -1.132 -18.205 1.00 97.06 84 SER A CA 1
ATOM 664 C C . SER A 1 84 ? -4.588 -1.039 -18.263 1.00 97.06 84 SER A C 1
ATOM 666 O O . SER A 1 84 ? -5.175 0.037 -18.094 1.00 97.06 84 SER A O 1
ATOM 668 N N . GLU A 1 85 ? -5.241 -2.199 -18.389 1.00 95.88 85 GLU A N 1
ATOM 669 C CA . GLU A 1 85 ? -6.690 -2.351 -18.180 1.00 95.88 85 GLU A CA 1
ATOM 670 C C . GLU A 1 85 ? -7.142 -1.875 -16.785 1.00 95.88 85 GLU A C 1
ATOM 672 O O . GLU A 1 85 ? -8.307 -1.539 -16.593 1.00 95.88 85 GLU A O 1
ATOM 677 N N . HIS A 1 86 ? -6.214 -1.802 -15.821 1.00 95.75 86 HIS A N 1
ATOM 678 C CA . HIS A 1 86 ? -6.487 -1.396 -14.440 1.00 95.75 86 HIS A CA 1
ATOM 679 C C . HIS A 1 86 ? -6.357 0.121 -14.189 1.00 95.75 86 HIS A C 1
ATOM 681 O O . HIS A 1 86 ? -6.419 0.585 -13.047 1.00 95.75 86 HIS A O 1
ATOM 687 N N . SER A 1 87 ? -6.115 0.917 -15.236 1.00 95.50 87 SER A N 1
ATOM 688 C CA . SER A 1 87 ? -5.878 2.368 -15.127 1.00 95.50 87 SER A CA 1
ATOM 689 C C . SER A 1 87 ? -7.065 3.145 -14.545 1.00 95.50 87 SER A C 1
ATOM 691 O O . SER A 1 87 ? -6.866 4.153 -13.862 1.00 95.50 87 SER A O 1
ATOM 693 N N . ALA A 1 88 ? -8.289 2.679 -14.807 1.00 92.38 88 ALA A N 1
ATOM 694 C CA . ALA A 1 88 ? -9.519 3.333 -14.374 1.00 92.38 88 ALA A CA 1
ATOM 695 C C . ALA A 1 88 ? -9.891 3.021 -12.915 1.00 92.38 88 ALA A C 1
ATOM 697 O O . ALA A 1 88 ? -10.497 3.860 -12.249 1.00 92.38 88 ALA A O 1
ATOM 698 N N . ASP A 1 89 ? -9.541 1.837 -12.406 1.00 90.69 89 ASP A N 1
ATOM 699 C CA . ASP A 1 89 ? -9.996 1.360 -11.096 1.00 90.69 89 ASP A CA 1
ATOM 700 C C . ASP A 1 89 ? -8.907 1.360 -10.015 1.00 90.69 89 ASP A C 1
ATOM 702 O O . ASP A 1 89 ? -9.228 1.440 -8.827 1.00 90.69 89 ASP A O 1
ATOM 706 N N . ILE A 1 90 ? -7.624 1.319 -10.391 1.00 93.81 90 ILE A N 1
ATOM 707 C CA . ILE A 1 90 ? -6.521 1.369 -9.429 1.00 93.81 90 ILE A CA 1
ATOM 708 C C . ILE A 1 90 ? -5.987 2.791 -9.300 1.00 93.81 90 ILE A C 1
ATOM 710 O O . ILE A 1 90 ? -5.364 3.352 -10.204 1.00 93.81 90 ILE A O 1
ATOM 714 N N . LYS A 1 91 ? -6.126 3.359 -8.099 1.00 92.69 91 LYS A N 1
ATOM 715 C CA . LYS A 1 91 ? -5.524 4.653 -7.779 1.00 92.69 91 LYS A CA 1
ATOM 716 C C . LYS A 1 91 ? -4.089 4.482 -7.291 1.00 92.69 91 LYS A C 1
ATOM 718 O O . LYS A 1 91 ? -3.858 3.861 -6.258 1.00 92.69 91 LYS A O 1
ATOM 723 N N . MET A 1 92 ? -3.133 5.115 -7.972 1.00 94.31 92 MET A N 1
ATOM 724 C CA . MET A 1 92 ? -1.764 5.274 -7.471 1.00 94.31 92 MET A CA 1
ATOM 725 C C . MET A 1 92 ? -1.550 6.657 -6.847 1.00 94.31 92 MET A C 1
ATOM 727 O O . MET A 1 92 ? -1.823 7.687 -7.467 1.00 94.31 92 MET A O 1
ATOM 731 N N . VAL A 1 93 ? -1.030 6.665 -5.621 1.00 93.06 93 VAL A N 1
ATOM 732 C CA . VAL A 1 93 ? -0.594 7.843 -4.871 1.00 93.06 93 VAL A CA 1
ATOM 733 C C . VAL A 1 93 ? 0.926 7.792 -4.763 1.00 93.06 93 VAL A C 1
ATOM 735 O O . VAL A 1 93 ? 1.479 6.923 -4.089 1.00 93.06 93 VAL A O 1
ATOM 738 N N . ASN A 1 94 ? 1.608 8.716 -5.437 1.00 91.94 94 ASN A N 1
ATOM 739 C CA . ASN A 1 94 ? 3.055 8.871 -5.314 1.00 91.94 94 ASN A CA 1
ATOM 740 C C . ASN A 1 94 ? 3.364 9.757 -4.109 1.00 91.94 94 ASN A C 1
ATOM 742 O O . ASN A 1 94 ? 2.893 10.892 -4.033 1.00 91.94 94 ASN A O 1
ATOM 746 N N . PHE A 1 95 ? 4.150 9.236 -3.176 1.00 90.38 95 PHE A N 1
ATOM 747 C CA . PHE A 1 95 ? 4.516 9.913 -1.943 1.00 90.38 95 PHE A CA 1
ATOM 748 C C . PHE A 1 95 ? 6.019 9.753 -1.722 1.00 90.38 95 PHE A C 1
ATOM 750 O O . PHE A 1 95 ? 6.465 8.734 -1.202 1.00 90.38 95 PHE A O 1
ATOM 757 N N . ASP A 1 96 ? 6.809 10.754 -2.122 1.00 86.25 96 ASP A N 1
ATOM 758 C CA . ASP A 1 96 ? 8.258 10.749 -1.887 1.00 86.25 96 ASP A CA 1
ATOM 759 C C . ASP A 1 96 ? 8.529 10.841 -0.380 1.00 86.25 96 ASP A C 1
ATOM 761 O O . ASP A 1 96 ? 8.598 11.923 0.206 1.00 86.25 96 ASP A O 1
ATOM 765 N N . TYR A 1 97 ? 8.671 9.688 0.268 1.00 82.44 97 TYR A N 1
ATOM 766 C CA . TYR A 1 97 ? 8.802 9.619 1.718 1.00 82.44 97 TYR A CA 1
ATOM 767 C C . TYR A 1 97 ? 10.035 10.387 2.222 1.00 82.44 97 TYR A C 1
ATOM 769 O O . TYR A 1 97 ? 9.965 11.025 3.273 1.00 82.44 97 TYR A O 1
ATOM 777 N N . HIS A 1 98 ? 11.143 10.392 1.467 1.00 79.56 98 HIS A N 1
ATOM 778 C CA . HIS A 1 98 ? 12.370 11.091 1.861 1.00 79.56 98 HIS A CA 1
ATOM 779 C C . HIS A 1 98 ? 12.157 12.600 1.964 1.00 79.56 98 HIS A C 1
ATOM 781 O O . HIS A 1 98 ? 12.661 13.233 2.889 1.00 79.56 98 HIS A O 1
ATOM 787 N N . GLN A 1 99 ? 11.417 13.183 1.019 1.00 77.69 99 GLN A N 1
ATOM 788 C CA . GLN A 1 99 ? 11.104 14.613 1.036 1.00 77.69 99 GLN A CA 1
ATOM 789 C C . GLN A 1 99 ? 9.977 14.942 2.013 1.00 77.69 99 GLN A C 1
ATOM 791 O O . GLN A 1 99 ? 9.951 16.017 2.620 1.00 77.69 99 GLN A O 1
ATOM 796 N N . MET A 1 100 ? 9.019 14.030 2.156 1.00 76.19 100 MET A N 1
ATOM 797 C CA . MET A 1 100 ? 7.780 14.312 2.864 1.00 76.19 100 MET A CA 1
ATOM 798 C C . MET A 1 100 ? 7.897 14.118 4.376 1.00 76.19 100 MET A C 1
ATOM 800 O O . MET A 1 100 ? 7.285 14.881 5.116 1.00 76.19 100 MET A O 1
ATOM 804 N N . VAL A 1 101 ? 8.727 13.180 4.838 1.00 73.12 101 VAL A N 1
ATOM 805 C CA . VAL A 1 101 ? 8.906 12.866 6.271 1.00 73.12 101 VAL A CA 1
ATOM 806 C C . VAL A 1 101 ? 10.276 13.341 6.792 1.00 73.12 101 VAL A C 1
ATOM 808 O O . VAL A 1 101 ? 10.702 13.005 7.897 1.00 73.12 101 VAL A O 1
ATOM 811 N N . LYS A 1 102 ? 10.985 14.183 6.024 1.00 69.94 102 LYS A N 1
ATOM 812 C CA . LYS A 1 102 ? 12.279 14.749 6.431 1.00 69.94 102 LYS A CA 1
ATOM 813 C C . LYS A 1 102 ? 12.157 15.485 7.773 1.00 69.94 102 LYS A C 1
ATOM 815 O O . LYS A 1 102 ? 11.299 16.351 7.938 1.00 69.94 102 LYS A O 1
ATOM 820 N N . GLY A 1 103 ? 13.041 15.154 8.716 1.00 63.84 103 GLY A N 1
ATOM 821 C CA . GLY A 1 103 ? 13.066 15.769 10.047 1.00 63.84 103 GLY A CA 1
ATOM 822 C C . GLY A 1 103 ? 11.960 15.290 10.994 1.00 63.84 103 GLY A C 1
ATOM 823 O O . GLY A 1 103 ? 11.603 16.026 11.905 1.00 63.84 103 GLY A O 1
ATOM 824 N N . GLY A 1 104 ? 11.387 14.100 10.771 1.00 61.47 104 GLY A N 1
ATOM 825 C CA . GLY A 1 104 ? 10.403 13.494 11.681 1.00 61.47 104 GLY A CA 1
ATOM 826 C C . GLY A 1 104 ? 8.983 14.052 11.550 1.00 61.47 104 GLY A C 1
ATOM 827 O O . GLY A 1 104 ? 8.123 13.752 12.374 1.00 61.47 104 GLY A O 1
ATOM 828 N N . LYS A 1 105 ? 8.707 14.847 10.509 1.00 62.09 105 LYS A N 1
ATOM 829 C CA . LYS A 1 105 ? 7.396 15.467 10.263 1.00 62.09 105 LYS A CA 1
ATOM 830 C C . LYS A 1 105 ? 6.396 14.463 9.677 1.00 62.09 105 LYS A C 1
ATOM 832 O O . LYS A 1 105 ? 5.986 14.570 8.521 1.00 62.09 105 LYS A O 1
ATOM 837 N N . ALA A 1 106 ? 5.985 13.491 10.492 1.00 69.88 106 ALA A N 1
ATOM 838 C CA . ALA A 1 106 ? 4.949 12.509 10.158 1.00 69.88 106 ALA A CA 1
ATOM 839 C C . ALA A 1 106 ? 3.585 13.154 9.828 1.00 69.88 106 ALA A C 1
ATOM 841 O O . ALA A 1 106 ? 2.726 12.511 9.232 1.00 69.88 106 ALA A O 1
ATOM 842 N N . GLU A 1 107 ? 3.405 14.445 10.128 1.00 74.19 107 GLU A N 1
ATOM 843 C CA . GLU A 1 107 ? 2.240 15.254 9.752 1.00 74.19 107 GLU A CA 1
ATOM 844 C C . GLU A 1 107 ? 1.887 15.159 8.262 1.00 74.19 107 GLU A C 1
ATOM 846 O O . GLU A 1 107 ? 0.707 15.172 7.915 1.00 74.19 107 GLU A O 1
ATOM 851 N N . LYS A 1 108 ? 2.874 14.994 7.365 1.00 77.31 108 LYS A N 1
ATOM 852 C CA . LYS A 1 108 ? 2.586 14.839 5.929 1.00 77.31 108 LYS A CA 1
ATOM 853 C C . LYS A 1 108 ? 1.888 13.526 5.575 1.00 77.31 108 LYS A C 1
ATOM 855 O O . LYS A 1 108 ? 1.202 13.475 4.556 1.00 77.31 108 LYS A O 1
ATOM 860 N N . LEU A 1 109 ? 2.005 12.486 6.405 1.00 81.88 109 LEU A N 1
ATOM 861 C CA . LEU A 1 109 ? 1.174 11.285 6.262 1.00 81.88 109 LEU A CA 1
ATOM 862 C C . LEU A 1 109 ? -0.302 11.665 6.453 1.00 81.88 109 LEU A C 1
ATOM 864 O O . LEU A 1 109 ? -1.147 11.328 5.625 1.00 81.88 109 LEU A O 1
ATOM 868 N N . HIS A 1 110 ? -0.599 12.471 7.475 1.00 83.56 110 HIS A N 1
ATOM 869 C CA . HIS A 1 110 ? -1.953 12.950 7.736 1.00 83.56 110 HIS A CA 1
ATOM 870 C C . HIS A 1 110 ? -2.445 13.958 6.693 1.00 83.56 110 HIS A C 1
ATOM 872 O O . HIS A 1 110 ? -3.583 13.845 6.256 1.00 83.56 110 HIS A O 1
ATOM 878 N N . SER A 1 111 ? -1.633 14.923 6.258 1.00 84.12 111 SER A N 1
ATOM 879 C CA . SER A 1 111 ? -2.112 15.960 5.330 1.00 84.12 111 SER A CA 1
ATOM 880 C C . SER A 1 111 ? -2.204 15.501 3.871 1.00 84.12 111 SER A C 1
ATOM 882 O O . SER A 1 111 ? -2.974 16.079 3.108 1.00 84.12 111 SER A O 1
ATOM 884 N N . VAL A 1 112 ? -1.469 14.454 3.473 1.00 84.56 112 VAL A N 1
ATOM 885 C CA . VAL A 1 112 ? -1.423 13.989 2.073 1.00 84.56 112 VAL A CA 1
ATOM 886 C C . VAL A 1 112 ? -2.012 12.598 1.889 1.00 84.56 112 VAL A C 1
ATOM 888 O O . VAL A 1 112 ? -2.833 12.408 0.991 1.00 84.56 112 VAL A O 1
ATOM 891 N N . LEU A 1 113 ? -1.629 11.615 2.712 1.00 87.31 113 LEU A N 1
ATOM 892 C CA . LEU A 1 113 ? -2.119 10.244 2.535 1.00 87.31 113 LEU A CA 1
ATOM 893 C C . LEU A 1 113 ? -3.532 10.067 3.088 1.00 87.31 113 LEU A C 1
ATOM 895 O O . LEU A 1 113 ? -4.338 9.417 2.427 1.00 87.31 113 LEU A O 1
ATOM 899 N N . LYS A 1 114 ? -3.869 10.670 4.238 1.00 87.62 114 LYS A N 1
ATOM 900 C CA . LYS A 1 114 ? -5.215 10.540 4.830 1.00 87.62 114 LYS A CA 1
ATOM 901 C C . LYS A 1 114 ? -6.333 10.975 3.876 1.00 87.62 114 LYS A C 1
ATOM 903 O O . LYS A 1 114 ? -7.259 10.187 3.698 1.00 87.62 114 LYS A O 1
ATOM 908 N N . PRO A 1 115 ? -6.279 12.148 3.209 1.00 87.50 115 PRO A N 1
ATOM 909 C CA . PRO A 1 115 ? -7.361 12.564 2.319 1.00 87.50 115 PRO A CA 1
ATOM 910 C C . PRO A 1 115 ? -7.481 11.653 1.097 1.00 87.50 115 PRO A C 1
ATOM 912 O O . PRO A 1 115 ? -8.586 11.338 0.668 1.00 87.50 115 PRO A O 1
ATOM 915 N N . GLN A 1 116 ? -6.351 11.189 0.552 1.00 85.62 116 GLN A N 1
ATOM 916 C CA . GLN A 1 116 ? -6.350 10.251 -0.572 1.00 85.62 116 GLN A CA 1
ATOM 917 C C . GLN A 1 116 ? -6.925 8.896 -0.164 1.00 85.62 116 GLN A C 1
ATOM 919 O O . GLN A 1 116 ? -7.703 8.319 -0.916 1.00 85.62 116 GLN A O 1
ATOM 924 N N . PHE A 1 117 ? -6.576 8.413 1.026 1.00 83.94 117 PHE A N 1
ATOM 925 C CA . PHE A 1 117 ? -7.117 7.182 1.577 1.00 83.94 117 PHE A CA 1
ATOM 926 C C . PHE A 1 117 ? -8.617 7.303 1.809 1.00 83.94 117 PHE A C 1
ATOM 928 O O . PHE A 1 117 ? -9.360 6.552 1.202 1.00 83.94 117 PHE A O 1
ATOM 935 N N . LEU A 1 118 ? -9.085 8.294 2.570 1.00 83.44 118 LEU A N 1
ATOM 936 C CA . LEU A 1 118 ? -10.514 8.468 2.850 1.00 83.44 118 LEU A CA 1
ATOM 937 C C . LEU A 1 118 ? -11.353 8.683 1.583 1.00 83.44 118 LEU A C 1
ATOM 939 O O . LEU A 1 118 ? -12.473 8.195 1.512 1.00 83.44 118 LEU A O 1
ATOM 943 N N . LYS A 1 119 ? -10.811 9.376 0.573 1.00 83.25 119 LYS A N 1
ATOM 944 C CA . LYS A 1 119 ? -11.504 9.607 -0.702 1.00 83.25 119 LYS A CA 1
ATOM 945 C C . LYS A 1 119 ? -11.709 8.330 -1.519 1.00 83.25 119 LYS A C 1
ATOM 947 O O . LYS A 1 119 ? -12.699 8.230 -2.234 1.00 83.25 119 LYS A O 1
ATOM 952 N N . HIS A 1 120 ? -10.754 7.403 -1.480 1.00 80.75 120 HIS A N 1
ATOM 953 C CA . HIS A 1 120 ? -10.768 6.215 -2.339 1.00 80.75 120 HIS A CA 1
ATOM 954 C C . HIS A 1 120 ? -11.028 4.921 -1.563 1.00 80.75 120 HIS A C 1
ATOM 956 O O . HIS A 1 120 ? -11.179 3.876 -2.185 1.00 80.75 120 HIS A O 1
ATOM 962 N N . TRP A 1 121 ? -11.064 4.968 -0.232 1.00 79.81 121 TRP A N 1
ATOM 963 C CA . TRP A 1 121 ? -11.374 3.829 0.616 1.00 79.81 121 TRP A CA 1
ATOM 964 C C . TRP A 1 121 ? -12.841 3.445 0.457 1.00 79.81 121 TRP A C 1
ATOM 966 O O . TRP A 1 121 ? -13.736 4.277 0.567 1.00 79.81 121 TRP A O 1
ATOM 976 N N . TRP A 1 122 ? -13.083 2.163 0.212 1.00 77.19 122 TRP A N 1
ATOM 977 C CA . TRP A 1 122 ? -14.397 1.644 -0.174 1.00 77.19 122 TRP A CA 1
ATOM 978 C C . TRP A 1 122 ? -15.206 1.115 1.014 1.00 77.19 122 TRP A C 1
ATOM 980 O O . TRP A 1 122 ? -16.278 0.557 0.819 1.00 77.19 122 TRP A O 1
ATOM 990 N N . GLY A 1 123 ? -14.700 1.286 2.238 1.00 75.31 123 GLY A N 1
ATOM 991 C CA . GLY A 1 123 ? -15.366 0.811 3.444 1.00 75.31 123 GLY A CA 1
ATOM 992 C C . GLY A 1 123 ? -15.301 -0.707 3.602 1.00 75.31 123 GLY A C 1
ATOM 993 O O . GLY A 1 123 ? -14.330 -1.355 3.207 1.00 75.31 123 GLY A O 1
ATOM 994 N N . TYR A 1 124 ? -16.343 -1.240 4.229 1.00 74.06 124 TYR A N 1
ATOM 995 C CA . TYR A 1 124 ? -16.579 -2.666 4.390 1.00 74.06 124 TYR A CA 1
ATOM 996 C C . TYR A 1 124 ? -17.903 -3.018 3.714 1.00 74.06 124 TYR A C 1
ATOM 998 O O . TYR A 1 124 ? -18.882 -2.292 3.881 1.00 74.06 124 TYR A O 1
ATOM 1006 N N . ASP A 1 125 ? -17.935 -4.140 3.004 1.00 71.56 125 ASP A N 1
ATOM 1007 C CA . ASP A 1 125 ? -19.144 -4.679 2.388 1.00 71.56 125 ASP A CA 1
ATOM 1008 C C . ASP A 1 125 ? -19.785 -5.703 3.330 1.00 71.56 125 ASP A C 1
ATOM 1010 O O . ASP A 1 125 ? -19.091 -6.507 3.952 1.00 71.56 125 ASP A O 1
ATOM 1014 N N . LEU A 1 126 ? -21.114 -5.709 3.444 1.00 69.44 126 LEU A N 1
ATOM 1015 C CA . LEU A 1 126 ? -21.815 -6.726 4.226 1.00 69.44 126 LEU A CA 1
ATOM 1016 C C . LEU A 1 126 ? -21.894 -8.028 3.419 1.00 69.44 126 LEU A C 1
ATOM 1018 O O . LEU A 1 126 ? -22.666 -8.129 2.469 1.00 69.44 126 LEU A O 1
ATOM 1022 N N . ILE A 1 127 ? -21.115 -9.034 3.814 1.00 68.75 127 ILE A N 1
ATOM 1023 C CA . ILE A 1 127 ? -21.097 -10.359 3.188 1.00 68.75 127 ILE A CA 1
ATOM 1024 C C . ILE A 1 127 ? -21.538 -11.382 4.231 1.00 68.75 127 ILE A C 1
ATOM 1026 O O . ILE A 1 127 ? -20.896 -11.541 5.268 1.00 68.75 127 ILE A O 1
ATOM 1030 N N . SER A 1 128 ? -22.653 -12.068 3.970 1.00 68.81 128 SER A N 1
ATOM 1031 C CA . SER A 1 128 ? -23.178 -13.136 4.838 1.00 68.81 128 SER A CA 1
ATOM 1032 C C . SER A 1 128 ? -23.330 -12.719 6.311 1.00 68.81 128 SER A C 1
ATOM 1034 O O . SER A 1 128 ? -23.018 -13.484 7.220 1.00 68.81 128 SER A O 1
ATOM 1036 N N . GLY A 1 129 ? -23.767 -11.479 6.556 1.00 68.38 129 GLY A N 1
ATOM 1037 C CA . GLY A 1 129 ? -23.944 -10.932 7.907 1.00 68.38 129 GLY A CA 1
ATOM 1038 C C . GLY A 1 129 ? -22.663 -10.432 8.588 1.00 68.38 129 GLY A C 1
ATOM 1039 O O . GLY A 1 129 ? -22.735 -9.957 9.716 1.00 68.38 129 GLY A O 1
ATOM 1040 N N . SER A 1 130 ? -21.506 -10.491 7.917 1.00 74.69 130 SER A N 1
ATOM 1041 C CA . SER A 1 130 ? -20.226 -9.966 8.408 1.00 74.69 130 SER A CA 1
ATOM 1042 C C . SER A 1 130 ? -19.711 -8.829 7.527 1.00 74.69 130 SER A C 1
ATOM 1044 O O . SER A 1 130 ? -19.737 -8.915 6.300 1.00 74.69 130 SER A O 1
ATOM 1046 N N . LEU A 1 131 ? -19.203 -7.762 8.144 1.00 79.75 131 LEU A N 1
ATOM 1047 C CA . LEU A 1 131 ? -18.529 -6.681 7.423 1.00 79.75 131 LEU A CA 1
ATOM 1048 C C . LEU A 1 131 ? -17.166 -7.170 6.917 1.00 79.75 131 LEU A C 1
ATOM 1050 O O . LEU A 1 131 ? -16.271 -7.477 7.702 1.00 79.75 131 LEU A O 1
ATOM 1054 N N . SER A 1 132 ? -17.016 -7.240 5.599 1.00 81.94 132 SER A N 1
ATOM 1055 C CA . SER A 1 132 ? -15.839 -7.751 4.902 1.00 81.94 132 SER A CA 1
ATOM 1056 C C . SER A 1 132 ? -15.111 -6.632 4.171 1.00 81.94 132 SER A C 1
ATOM 1058 O O . SER A 1 132 ? -15.717 -5.765 3.548 1.00 81.94 132 SER A O 1
ATOM 1060 N N . GLN A 1 133 ? -13.783 -6.634 4.247 1.00 83.69 133 GLN A N 1
ATOM 1061 C CA . GLN A 1 133 ? -12.957 -5.641 3.570 1.00 83.69 133 GLN A CA 1
ATOM 1062 C C . GLN A 1 133 ? -13.010 -5.848 2.045 1.00 83.69 133 GLN A C 1
ATOM 1064 O O . GLN A 1 133 ? -12.700 -6.931 1.557 1.00 83.69 133 GLN A O 1
ATOM 1069 N N . SER A 1 134 ? -13.365 -4.802 1.295 1.00 87.25 134 SER A N 1
ATOM 1070 C CA . SER A 1 134 ? -13.635 -4.870 -0.154 1.00 87.25 134 SER A CA 1
ATOM 1071 C C . SER A 1 134 ? -12.454 -4.476 -1.051 1.00 87.25 134 SER A C 1
ATOM 1073 O O . SER A 1 134 ? -12.554 -4.451 -2.283 1.00 87.25 134 SER A O 1
ATOM 1075 N N . GLY A 1 135 ? -11.309 -4.175 -0.443 1.00 89.69 135 GLY A N 1
ATOM 1076 C CA . GLY A 1 135 ? -10.082 -3.833 -1.147 1.00 89.69 135 GLY A CA 1
ATOM 1077 C C . GLY A 1 135 ? -8.895 -3.638 -0.209 1.00 89.69 135 GLY A C 1
ATOM 1078 O O . GLY A 1 135 ? -9.064 -3.589 1.005 1.00 89.69 135 GLY A O 1
ATOM 1079 N N . THR A 1 136 ? -7.689 -3.443 -0.738 1.00 89.62 136 THR A N 1
ATOM 1080 C CA . THR A 1 136 ? -6.467 -3.251 0.061 1.00 89.62 136 THR A CA 1
ATOM 1081 C C . THR A 1 136 ? -5.608 -2.075 -0.382 1.00 89.62 136 THR A C 1
ATOM 1083 O O . THR A 1 136 ? -5.515 -1.745 -1.566 1.00 89.62 136 THR A O 1
ATOM 1086 N N . VAL A 1 137 ? -4.891 -1.490 0.582 1.00 91.25 137 VAL A N 1
ATOM 1087 C CA . VAL A 1 137 ? -3.784 -0.569 0.303 1.00 91.25 137 VAL A CA 1
ATOM 1088 C C . VAL A 1 137 ? -2.509 -1.377 0.083 1.00 91.25 137 VAL A C 1
ATOM 1090 O O . VAL A 1 137 ? -2.093 -2.143 0.955 1.00 91.25 137 VAL A O 1
ATOM 1093 N N . ARG A 1 138 ? -1.883 -1.198 -1.081 1.00 92.62 138 ARG A N 1
ATOM 1094 C CA . ARG A 1 138 ? -0.583 -1.761 -1.435 1.00 92.62 138 ARG A CA 1
ATOM 1095 C C . ARG A 1 138 ? 0.504 -0.699 -1.319 1.00 92.62 138 ARG A C 1
ATOM 1097 O O . ARG A 1 138 ? 0.572 0.207 -2.147 1.00 92.62 138 ARG A O 1
ATOM 1104 N N . THR A 1 139 ? 1.418 -0.871 -0.375 1.00 91.06 139 THR A N 1
ATOM 1105 C CA . THR A 1 139 ? 2.587 0.001 -0.214 1.00 91.06 139 THR A CA 1
ATOM 1106 C C . THR A 1 139 ? 3.793 -0.577 -0.953 1.00 91.06 139 THR A C 1
ATOM 1108 O O . THR A 1 139 ? 4.159 -1.734 -0.733 1.00 91.06 139 THR A O 1
ATOM 1111 N N . ASN A 1 140 ? 4.434 0.219 -1.813 1.00 86.00 140 ASN A N 1
ATOM 1112 C CA . ASN A 1 140 ? 5.665 -0.173 -2.508 1.00 86.00 140 ASN A CA 1
ATOM 1113 C C . ASN A 1 140 ? 6.836 0.723 -2.114 1.00 86.00 140 ASN A C 1
ATOM 1115 O O . ASN A 1 140 ? 6.673 1.924 -1.898 1.00 86.00 140 ASN A O 1
ATOM 1119 N N . CYS A 1 141 ? 8.024 0.130 -2.067 1.00 84.06 141 CYS A N 1
ATOM 1120 C CA . CYS A 1 141 ? 9.287 0.817 -1.855 1.00 84.06 141 CYS A CA 1
ATOM 1121 C C . CYS A 1 141 ? 10.419 -0.003 -2.492 1.00 84.06 141 CYS A C 1
ATOM 1123 O O . CYS A 1 141 ? 10.274 -1.218 -2.621 1.00 84.06 141 CYS A O 1
ATOM 1125 N N . LEU A 1 142 ? 11.511 0.652 -2.898 1.00 75.94 142 LEU A N 1
ATOM 1126 C CA . LEU A 1 142 ? 12.677 -0.025 -3.467 1.00 75.94 142 LEU A CA 1
ATOM 1127 C C . LEU A 1 142 ? 13.470 -0.736 -2.362 1.00 75.94 142 LEU A C 1
ATOM 1129 O O . LEU A 1 142 ? 13.638 -1.942 -2.438 1.00 75.94 142 LEU A O 1
ATOM 1133 N N . ASP A 1 143 ? 13.848 -0.013 -1.299 1.00 64.94 143 ASP A N 1
ATOM 1134 C CA . ASP A 1 143 ? 14.880 -0.481 -0.356 1.00 64.94 143 ASP A CA 1
ATOM 1135 C C . ASP A 1 143 ? 14.676 0.007 1.088 1.00 64.94 143 ASP A C 1
ATOM 1137 O O . ASP A 1 143 ? 15.600 0.497 1.735 1.00 64.94 143 ASP A O 1
ATOM 1141 N N . CYS A 1 144 ? 13.468 -0.085 1.647 1.00 69.25 144 CYS A N 1
ATOM 1142 C CA . CYS A 1 144 ? 13.376 0.021 3.106 1.00 69.25 144 CYS A CA 1
ATOM 1143 C C . CYS A 1 144 ? 12.156 -0.679 3.696 1.00 69.25 144 CYS A C 1
ATOM 1145 O O . CYS A 1 144 ? 11.010 -0.528 3.255 1.00 69.25 144 CYS A O 1
ATOM 1147 N N . LEU A 1 145 ? 12.412 -1.384 4.784 1.00 74.81 145 LEU A N 1
ATOM 1148 C CA . LEU A 1 145 ? 11.357 -1.855 5.656 1.00 74.81 145 LEU A CA 1
ATOM 1149 C C . LEU A 1 145 ? 10.787 -0.694 6.467 1.00 74.81 145 LEU A C 1
ATOM 1151 O O . LEU A 1 145 ? 9.568 -0.593 6.557 1.00 74.81 145 LEU A O 1
ATOM 1155 N N . ASP A 1 146 ? 11.631 0.233 6.921 1.00 80.12 146 ASP A N 1
ATOM 1156 C CA . ASP A 1 146 ? 11.240 1.337 7.802 1.00 80.12 146 ASP A CA 1
ATOM 1157 C C . ASP A 1 146 ? 10.165 2.249 7.191 1.00 80.12 146 ASP A C 1
ATOM 1159 O O . ASP A 1 146 ? 9.099 2.414 7.788 1.00 80.12 146 ASP A O 1
ATOM 1163 N N . ARG A 1 147 ? 10.358 2.774 5.963 1.00 85.88 147 ARG A N 1
ATOM 1164 C CA . ARG A 1 147 ? 9.342 3.653 5.334 1.00 85.88 147 ARG A CA 1
ATOM 1165 C C . ARG A 1 147 ? 8.027 2.901 5.114 1.00 85.88 147 ARG A C 1
ATOM 1167 O O . ARG A 1 147 ? 6.956 3.460 5.331 1.00 85.88 147 ARG A O 1
ATOM 1174 N N . THR A 1 148 ? 8.090 1.629 4.708 1.00 85.25 148 THR A N 1
ATOM 1175 C CA . THR A 1 148 ? 6.870 0.829 4.506 1.00 85.25 148 THR A CA 1
ATOM 1176 C C . THR A 1 148 ? 6.162 0.509 5.819 1.00 85.25 148 THR A C 1
ATOM 1178 O O . THR A 1 148 ? 4.943 0.625 5.869 1.00 85.25 148 THR A O 1
ATOM 1181 N N . ASN A 1 149 ? 6.902 0.176 6.882 1.00 87.38 149 ASN A N 1
ATOM 1182 C CA . ASN A 1 149 ? 6.357 -0.106 8.208 1.00 87.38 149 ASN A CA 1
ATOM 1183 C C . ASN A 1 149 ? 5.685 1.138 8.792 1.00 87.38 149 ASN A C 1
ATOM 1185 O O . ASN A 1 149 ? 4.559 1.049 9.263 1.00 87.38 149 ASN A O 1
ATOM 1189 N N . SER A 1 150 ? 6.330 2.303 8.677 1.00 87.31 150 SER A N 1
ATOM 1190 C CA . SER A 1 150 ? 5.770 3.592 9.098 1.00 87.31 150 SER A CA 1
ATOM 1191 C C . SER A 1 150 ? 4.436 3.899 8.401 1.00 87.31 150 SER A C 1
ATOM 1193 O O . SER A 1 150 ? 3.431 4.176 9.056 1.00 87.31 150 SER A O 1
ATOM 1195 N N . VAL A 1 151 ? 4.380 3.759 7.072 1.00 89.25 151 VAL A N 1
ATOM 1196 C CA . VAL A 1 151 ? 3.156 4.020 6.294 1.00 89.25 151 VAL A CA 1
ATOM 1197 C C . VAL A 1 151 ? 2.057 2.988 6.575 1.00 89.25 151 VAL A C 1
ATOM 1199 O O . VAL A 1 151 ? 0.887 3.352 6.679 1.00 89.25 151 VAL A O 1
ATOM 1202 N N . GLN A 1 152 ? 2.403 1.708 6.735 1.00 89.56 152 GLN A N 1
ATOM 1203 C CA . GLN A 1 152 ? 1.424 0.673 7.079 1.00 89.56 152 GLN A CA 1
ATOM 1204 C C . GLN A 1 152 ? 0.889 0.831 8.510 1.00 89.56 152 GLN A C 1
ATOM 1206 O O . GLN A 1 152 ? -0.312 0.657 8.730 1.00 89.56 152 GLN A O 1
ATOM 1211 N N . ALA A 1 153 ? 1.742 1.213 9.466 1.00 89.31 153 ALA A N 1
ATOM 1212 C CA . ALA A 1 153 ? 1.333 1.542 10.828 1.00 89.31 153 ALA A CA 1
ATOM 1213 C C . ALA A 1 153 ? 0.368 2.732 10.837 1.00 89.31 153 ALA A C 1
ATOM 1215 O O . ALA A 1 153 ? -0.659 2.684 11.509 1.00 89.31 153 ALA A O 1
ATOM 1216 N N . PHE A 1 154 ? 0.651 3.766 10.039 1.00 90.69 154 PHE A N 1
ATOM 1217 C CA . PHE A 1 154 ? -0.234 4.915 9.869 1.00 90.69 154 PHE A CA 1
ATOM 1218 C C . PHE A 1 154 ? -1.639 4.502 9.403 1.00 90.69 154 PHE A C 1
ATOM 1220 O O . PHE A 1 154 ? -2.620 4.812 10.078 1.00 90.69 154 PHE A O 1
ATOM 1227 N N . PHE A 1 155 ? -1.758 3.741 8.309 1.00 89.50 155 PHE A N 1
ATOM 1228 C CA . PHE A 1 155 ? -3.071 3.280 7.839 1.00 89.50 155 PHE A CA 1
ATOM 1229 C C . PHE A 1 155 ? -3.762 2.349 8.833 1.00 89.50 155 PHE A C 1
ATOM 1231 O O . PHE A 1 155 ? -4.977 2.421 8.999 1.00 89.50 155 PHE A O 1
ATOM 1238 N N . GLY A 1 156 ? -3.003 1.492 9.518 1.00 89.44 156 GLY A N 1
ATOM 1239 C CA . GLY A 1 156 ? -3.567 0.622 10.543 1.00 89.44 156 GLY A CA 1
ATOM 1240 C C . GLY A 1 156 ? -4.104 1.402 11.746 1.00 89.44 156 GLY A C 1
ATOM 1241 O O . GLY A 1 156 ? -5.129 1.013 12.292 1.00 89.44 156 GLY A O 1
ATOM 1242 N N . LEU A 1 157 ? -3.485 2.526 12.120 1.00 87.69 157 LEU A N 1
ATOM 1243 C CA . LEU A 1 157 ? -3.971 3.397 13.194 1.00 87.69 157 LEU A CA 1
ATOM 1244 C C . LEU A 1 157 ? -5.242 4.162 12.787 1.00 87.69 157 LEU A C 1
ATOM 1246 O O . LEU A 1 157 ? -6.182 4.282 13.578 1.00 87.69 157 LEU A O 1
ATOM 1250 N N . GLU A 1 158 ? -5.289 4.651 11.545 1.00 87.50 158 GLU A N 1
ATOM 1251 C CA . GLU A 1 158 ? -6.494 5.265 10.974 1.00 87.50 158 GLU A CA 1
ATOM 1252 C C . GLU A 1 158 ? -7.652 4.254 10.941 1.00 87.50 158 GLU A C 1
ATOM 1254 O O . GLU A 1 158 ? -8.773 4.581 11.336 1.00 87.50 158 GLU A O 1
ATOM 1259 N N . MET A 1 159 ? -7.373 2.999 10.568 1.00 86.25 159 MET A N 1
ATOM 1260 C CA . MET A 1 159 ? -8.385 1.946 10.564 1.00 86.25 159 MET A CA 1
ATOM 1261 C C . MET A 1 159 ? -8.795 1.503 11.969 1.00 86.25 159 MET A C 1
ATOM 1263 O O . MET A 1 159 ? -9.981 1.302 12.208 1.00 86.25 159 MET A O 1
ATOM 1267 N N . LEU A 1 160 ? -7.857 1.407 12.915 1.00 85.25 160 LEU A N 1
ATOM 1268 C CA . LEU A 1 160 ? -8.152 1.066 14.309 1.00 85.25 160 LEU A CA 1
ATOM 1269 C C . LEU A 1 160 ? -9.211 2.005 14.889 1.00 85.25 160 LEU A C 1
ATOM 1271 O O . LEU A 1 160 ? -10.139 1.557 15.552 1.00 85.25 160 LEU A O 1
ATOM 1275 N N . THR A 1 161 ? -9.113 3.301 14.591 1.00 84.88 161 THR A N 1
ATOM 1276 C CA . THR A 1 161 ? -10.109 4.286 15.037 1.00 84.88 161 THR A CA 1
ATOM 1277 C C . THR A 1 161 ? -11.498 3.959 14.479 1.00 84.88 161 THR A C 1
ATOM 1279 O O . THR A 1 161 ? -12.466 3.923 15.234 1.00 84.88 161 THR A O 1
ATOM 1282 N N . LYS A 1 162 ? -11.597 3.609 13.189 1.00 83.44 162 LYS A N 1
ATOM 1283 C CA . LYS A 1 162 ? -12.859 3.182 12.559 1.00 83.44 162 LYS A CA 1
ATOM 1284 C C . LYS A 1 162 ? -13.394 1.861 13.097 1.00 83.44 162 LYS A C 1
ATOM 1286 O O . LYS A 1 162 ? -14.597 1.719 13.281 1.00 83.44 162 LYS A O 1
ATOM 1291 N N . GLN A 1 163 ? -12.519 0.910 13.399 1.00 82.31 163 GLN A N 1
ATOM 1292 C CA . GLN A 1 163 ? -12.913 -0.355 14.014 1.00 82.31 163 GLN A CA 1
ATOM 1293 C C . GLN A 1 163 ? -13.474 -0.126 15.424 1.00 82.31 163 GLN A C 1
ATOM 1295 O O . GLN A 1 163 ? -14.513 -0.683 15.761 1.00 82.31 163 GLN A O 1
ATOM 1300 N N . LEU A 1 164 ? -12.847 0.739 16.227 1.00 82.12 164 LEU A N 1
ATOM 1301 C CA . LEU A 1 164 ? -13.345 1.096 17.558 1.00 82.12 164 LEU A CA 1
ATOM 1302 C C . LEU A 1 164 ? -14.683 1.851 17.502 1.00 82.12 164 LEU A C 1
ATOM 1304 O O . LEU A 1 164 ? -15.515 1.641 18.383 1.00 82.12 164 LEU A O 1
ATOM 1308 N N . GLU A 1 165 ? -14.912 2.687 16.483 1.00 85.06 165 GLU A N 1
ATOM 1309 C CA . GLU A 1 165 ? -16.218 3.321 16.228 1.00 85.06 165 GLU A CA 1
ATOM 1310 C C . GLU A 1 165 ? -17.306 2.262 15.989 1.00 85.06 165 GLU A C 1
ATOM 1312 O O . GLU A 1 165 ? -18.315 2.256 16.691 1.00 85.06 165 GLU A O 1
ATOM 1317 N N . VAL A 1 166 ? -17.076 1.315 15.072 1.00 81.44 166 VAL A N 1
ATOM 1318 C CA . VAL A 1 166 ? -18.040 0.242 14.750 1.00 81.44 166 VAL A CA 1
ATOM 1319 C C . VAL A 1 166 ? -18.306 -0.678 15.946 1.00 81.44 166 VAL A C 1
ATOM 1321 O O . VAL A 1 166 ? -19.421 -1.159 16.126 1.00 81.44 166 VAL A O 1
ATOM 1324 N N . LEU A 1 167 ? -17.300 -0.899 16.795 1.00 79.88 167 LEU A N 1
ATOM 1325 C CA . LEU A 1 167 ? -17.426 -1.695 18.018 1.00 79.88 167 LEU A CA 1
ATOM 1326 C C . LEU A 1 167 ? -18.091 -0.935 19.183 1.00 79.88 167 LEU A C 1
ATOM 1328 O O . LEU A 1 167 ? -18.218 -1.495 20.270 1.00 79.88 167 LEU A O 1
ATOM 1332 N N . GLY A 1 168 ? -18.479 0.334 19.006 1.00 82.38 168 GLY A N 1
ATOM 1333 C CA . GLY A 1 168 ? -19.061 1.152 20.078 1.00 82.38 168 GLY A CA 1
ATOM 1334 C C . GLY A 1 168 ? -18.073 1.481 21.206 1.00 82.38 168 GLY A C 1
ATOM 1335 O O . GLY A 1 168 ? -18.468 1.726 22.344 1.00 82.38 168 GLY A O 1
ATOM 1336 N N . LEU A 1 169 ? -16.768 1.450 20.919 1.00 80.31 169 LEU A N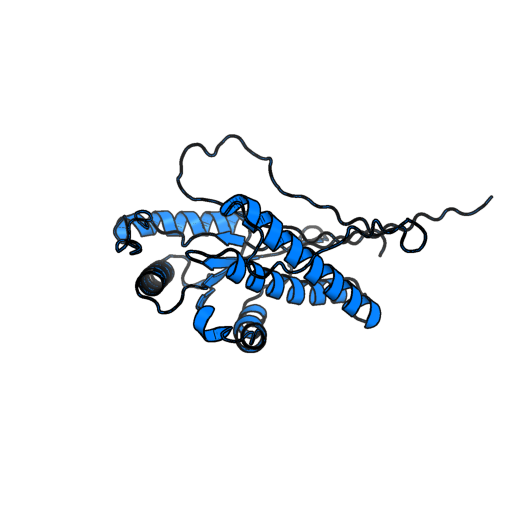 1
ATOM 1337 C CA . LEU A 1 169 ? -15.691 1.720 21.880 1.00 80.31 169 LEU A CA 1
ATOM 1338 C C . LEU A 1 169 ? -15.105 3.133 21.744 1.00 80.31 169 LEU A C 1
ATOM 1340 O O . LEU A 1 169 ? -14.341 3.559 22.613 1.00 80.31 169 LEU A O 1
ATOM 1344 N N . ALA A 1 170 ? -15.462 3.867 20.685 1.00 81.69 170 ALA A N 1
ATOM 1345 C CA . ALA A 1 170 ? -14.945 5.209 20.412 1.00 81.69 170 ALA A CA 1
ATOM 1346 C C . ALA A 1 170 ? -15.382 6.271 21.441 1.00 81.69 170 ALA A C 1
ATOM 1348 O O . ALA A 1 170 ? -14.651 7.232 21.665 1.00 81.69 170 ALA A O 1
ATOM 1349 N N . GLU A 1 171 ? -16.514 6.077 22.125 1.00 85.81 171 GLU A N 1
ATOM 1350 C CA . GLU A 1 171 ? -17.036 7.009 23.142 1.00 85.81 171 GLU A CA 1
ATOM 1351 C C . GLU A 1 171 ? -16.244 6.999 24.461 1.00 85.81 171 GLU A C 1
ATOM 1353 O O . GLU A 1 171 ? -16.552 7.754 25.380 1.00 85.81 171 GLU A O 1
ATOM 1358 N N . LYS A 1 172 ? -15.219 6.144 24.583 1.00 84.50 172 LYS A N 1
ATOM 1359 C CA . LYS A 1 172 ? -14.374 6.010 25.779 1.00 84.50 172 LYS A CA 1
ATOM 1360 C C . LYS A 1 172 ? -12.953 6.509 25.476 1.00 84.50 172 LYS A C 1
ATOM 1362 O O . LYS A 1 172 ? -12.090 5.689 25.153 1.00 84.50 172 LYS A O 1
ATOM 1367 N N . PRO A 1 173 ? -12.648 7.816 25.627 1.00 87.56 173 PRO A N 1
ATOM 1368 C CA . PRO A 1 173 ? -11.375 8.392 25.185 1.00 87.56 173 PRO A CA 1
ATOM 1369 C C . PRO A 1 173 ? -10.142 7.709 25.785 1.00 87.56 173 PRO A C 1
ATOM 1371 O O . PRO A 1 173 ? -9.186 7.421 25.075 1.00 87.56 173 PRO A O 1
ATOM 1374 N N . GLN A 1 174 ? -10.182 7.372 27.078 1.00 85.88 174 GLN A N 1
ATOM 1375 C CA . GLN A 1 174 ? -9.079 6.677 27.754 1.00 85.88 174 GLN A CA 1
ATOM 1376 C C . GLN A 1 174 ? -8.801 5.290 27.153 1.00 85.88 174 GLN A C 1
ATOM 1378 O O . GLN A 1 174 ? -7.646 4.877 27.037 1.00 85.88 174 GLN A O 1
ATOM 1383 N N . LEU A 1 175 ? -9.854 4.572 26.748 1.00 78.31 175 LEU A N 1
ATOM 1384 C CA . LEU A 1 175 ? -9.731 3.262 26.116 1.00 78.31 175 LEU A CA 1
ATOM 1385 C C . LEU A 1 175 ? -9.122 3.396 24.718 1.00 78.31 175 LEU A C 1
ATOM 1387 O O . LEU A 1 175 ? -8.200 2.656 24.385 1.00 78.31 175 LEU A O 1
ATOM 1391 N N . VAL A 1 176 ? -9.593 4.370 23.933 1.00 80.56 176 VAL A N 1
ATOM 1392 C CA . VAL A 1 176 ? -9.051 4.676 22.602 1.00 80.56 176 VAL A CA 1
ATOM 1393 C C . VAL A 1 176 ? -7.561 4.999 22.691 1.00 80.56 176 VAL A C 1
ATOM 1395 O O . VAL A 1 176 ? -6.768 4.372 21.991 1.00 80.56 176 VAL A O 1
ATOM 1398 N N . THR A 1 177 ? -7.155 5.897 23.596 1.00 86.19 177 THR A N 1
ATOM 1399 C CA . THR A 1 177 ? -5.739 6.241 23.811 1.00 86.19 177 THR A CA 1
ATOM 1400 C C . THR A 1 177 ? -4.903 5.000 24.111 1.00 86.19 177 THR A C 1
ATOM 1402 O O . THR A 1 177 ? -3.879 4.773 23.467 1.00 86.19 177 THR A O 1
ATOM 1405 N N . ARG A 1 178 ? -5.382 4.134 25.009 1.00 81.81 178 ARG A N 1
ATOM 1406 C CA . ARG A 1 178 ? -4.691 2.893 25.368 1.00 81.81 178 ARG A CA 1
ATOM 1407 C C . ARG A 1 178 ? -4.548 1.929 24.188 1.00 81.81 178 ARG A C 1
ATOM 1409 O O . ARG A 1 178 ? -3.483 1.341 24.008 1.00 81.81 178 ARG A O 1
ATOM 1416 N N . PHE A 1 179 ? -5.586 1.771 23.364 1.00 82.06 179 PHE A N 1
ATOM 1417 C CA . PHE A 1 179 ? -5.499 0.968 22.139 1.00 82.06 179 PHE A CA 1
ATOM 1418 C C . PHE A 1 179 ? -4.445 1.524 21.180 1.00 82.06 179 PHE A C 1
ATOM 1420 O O . PHE A 1 179 ? -3.640 0.760 20.650 1.00 82.06 179 PHE A O 1
ATOM 1427 N N . GLN A 1 180 ? -4.406 2.844 20.989 1.00 83.69 180 GLN A N 1
ATOM 1428 C CA . GLN A 1 180 ? -3.422 3.481 20.116 1.00 83.69 180 GLN A CA 1
ATOM 1429 C C . GLN A 1 180 ? -1.983 3.339 20.642 1.00 83.69 180 GLN A C 1
ATOM 1431 O O . GLN A 1 180 ? -1.061 3.139 19.852 1.00 83.69 180 GLN A O 1
ATOM 1436 N N . GLU A 1 181 ? -1.760 3.428 21.955 1.00 82.50 181 GLU A N 1
ATOM 1437 C CA . GLU A 1 181 ? -0.445 3.209 22.579 1.00 82.50 181 GLU A CA 1
ATOM 1438 C C . GLU A 1 181 ? 0.054 1.775 22.376 1.00 82.50 181 GLU A C 1
ATOM 1440 O O . GLU A 1 181 ? 1.167 1.566 21.883 1.00 82.50 181 GLU A O 1
ATOM 1445 N N . VAL A 1 182 ? -0.791 0.785 22.686 1.00 81.81 182 VAL A N 1
ATOM 1446 C CA . VAL A 1 182 ? -0.476 -0.638 22.484 1.00 81.81 182 VAL A CA 1
ATOM 1447 C C . VAL A 1 182 ? -0.211 -0.920 21.007 1.00 81.81 182 VAL A C 1
ATOM 1449 O O . VAL A 1 182 ? 0.767 -1.584 20.669 1.00 81.81 182 VAL A O 1
ATOM 1452 N N . PHE A 1 183 ? -1.028 -0.358 20.117 1.00 84.06 183 PHE A N 1
ATOM 1453 C CA . PHE A 1 183 ? -0.859 -0.489 18.676 1.00 84.06 183 PHE A CA 1
ATOM 1454 C C . PHE A 1 183 ? 0.500 0.043 18.199 1.00 84.06 183 PHE A C 1
ATOM 1456 O O . PHE A 1 183 ? 1.208 -0.650 17.469 1.00 84.06 183 PHE A O 1
ATOM 1463 N N . ARG A 1 184 ? 0.906 1.244 18.635 1.00 83.00 184 ARG A N 1
ATOM 1464 C CA . ARG A 1 184 ? 2.214 1.822 18.274 1.00 83.00 184 ARG A CA 1
ATOM 1465 C C . ARG A 1 184 ? 3.371 0.956 18.766 1.00 83.00 184 ARG A C 1
ATOM 1467 O O . ARG A 1 184 ? 4.309 0.709 18.011 1.00 83.00 184 ARG A O 1
ATOM 1474 N N . SER A 1 185 ? 3.288 0.454 20.000 1.00 81.06 185 SER A N 1
ATOM 1475 C CA . SER A 1 185 ? 4.292 -0.467 20.545 1.00 81.06 185 SER A CA 1
ATOM 1476 C C . SER A 1 185 ? 4.387 -1.751 19.714 1.00 81.06 185 SER A C 1
ATOM 1478 O O . SER A 1 185 ? 5.480 -2.161 19.326 1.00 81.06 185 SER A O 1
ATOM 1480 N N . MET A 1 186 ? 3.244 -2.332 19.347 1.00 84.81 186 MET A N 1
ATOM 1481 C CA . MET A 1 186 ? 3.178 -3.536 18.521 1.00 84.81 186 MET A CA 1
ATOM 1482 C C . MET A 1 186 ? 3.797 -3.322 17.131 1.00 84.81 186 MET A C 1
ATOM 1484 O O . MET A 1 186 ? 4.545 -4.174 16.655 1.00 84.81 186 MET A O 1
ATOM 1488 N N . TRP A 1 187 ? 3.558 -2.170 16.496 1.00 83.31 187 TRP A N 1
ATOM 1489 C CA . TRP A 1 187 ? 4.155 -1.837 15.197 1.00 83.31 187 TRP A CA 1
ATOM 1490 C C . TRP A 1 187 ? 5.659 -1.556 15.253 1.00 83.31 187 TRP A C 1
ATOM 1492 O O . TRP A 1 187 ? 6.356 -1.825 14.270 1.00 83.31 187 TRP A O 1
ATOM 1502 N N . SER A 1 188 ? 6.174 -1.081 16.391 1.00 81.56 188 SER A N 1
ATOM 1503 C CA . SER A 1 188 ? 7.621 -1.006 16.634 1.00 81.56 188 SER A CA 1
ATOM 1504 C C . SER A 1 188 ? 8.240 -2.405 16.643 1.00 81.56 188 SER A C 1
ATOM 1506 O O . SER A 1 188 ? 9.204 -2.656 15.925 1.00 81.56 188 SER A O 1
ATOM 1508 N N . VAL A 1 189 ? 7.644 -3.341 17.393 1.00 80.50 189 VAL A N 1
ATOM 1509 C CA . VAL A 1 189 ? 8.118 -4.734 17.473 1.00 80.50 189 VAL A CA 1
ATOM 1510 C C . VAL A 1 189 ? 7.995 -5.446 16.125 1.00 80.50 189 VAL A C 1
ATOM 1512 O O . VAL A 1 189 ? 8.895 -6.188 15.735 1.00 80.50 189 VAL A O 1
ATOM 1515 N N . ASN A 1 190 ? 6.912 -5.202 15.382 1.00 81.88 190 ASN A N 1
ATOM 1516 C CA . ASN A 1 190 ? 6.755 -5.710 14.021 1.00 81.88 190 ASN A CA 1
ATOM 1517 C C . ASN A 1 190 ? 7.890 -5.223 13.110 1.00 81.88 190 ASN A C 1
ATOM 1519 O O . ASN A 1 190 ? 8.511 -6.034 12.426 1.00 81.88 190 ASN A O 1
ATOM 1523 N N . GLY A 1 191 ? 8.194 -3.921 13.143 1.00 81.00 191 GLY A N 1
ATOM 1524 C CA . GLY A 1 191 ? 9.308 -3.338 12.397 1.00 81.00 191 GLY A CA 1
ATOM 1525 C C . GLY A 1 191 ? 10.638 -4.019 12.722 1.00 81.00 191 GLY A C 1
ATOM 1526 O O . GLY A 1 191 ? 11.335 -4.464 11.811 1.00 81.00 191 GLY A O 1
ATOM 1527 N N . ASP A 1 192 ? 10.939 -4.195 14.011 1.00 77.00 192 ASP A N 1
ATOM 1528 C CA . ASP A 1 192 ? 12.162 -4.860 14.473 1.00 77.00 192 ASP A CA 1
ATOM 1529 C C . ASP A 1 192 ? 12.258 -6.319 14.020 1.00 77.00 192 ASP A C 1
ATOM 1531 O O . ASP A 1 192 ? 13.310 -6.760 13.551 1.00 77.00 192 ASP A O 1
ATOM 1535 N N . SER A 1 193 ? 11.172 -7.081 14.142 1.00 78.69 193 SER A N 1
ATOM 1536 C CA . SER A 1 193 ? 11.129 -8.485 13.725 1.00 78.69 193 SER A CA 1
ATOM 1537 C C . SER A 1 193 ? 11.303 -8.638 12.218 1.00 78.69 193 SER A C 1
ATOM 1539 O O . SER A 1 193 ? 12.077 -9.481 11.768 1.00 78.69 193 SER A O 1
ATOM 1541 N N . VAL A 1 194 ? 10.632 -7.798 11.427 1.00 75.75 194 VAL A N 1
ATOM 1542 C CA . VAL A 1 194 ? 10.776 -7.809 9.969 1.00 75.75 194 VAL A CA 1
ATOM 1543 C C . VAL A 1 194 ? 12.192 -7.378 9.570 1.00 75.75 194 VAL A C 1
ATOM 1545 O O . VAL A 1 194 ? 12.784 -8.007 8.697 1.00 75.75 194 VAL A O 1
ATOM 1548 N N . SER A 1 195 ? 12.773 -6.371 10.230 1.00 73.25 195 SER A N 1
ATOM 1549 C CA . SER A 1 195 ? 14.152 -5.934 9.973 1.00 73.25 195 SER A CA 1
ATOM 1550 C C . SER A 1 195 ? 15.163 -7.055 10.206 1.00 73.25 195 SER A C 1
ATOM 1552 O O . SER A 1 195 ? 15.997 -7.318 9.339 1.00 73.25 195 SER A O 1
ATOM 1554 N N . LYS A 1 196 ? 15.033 -7.798 11.313 1.00 74.06 196 LYS A N 1
ATOM 1555 C CA . LYS A 1 196 ? 15.931 -8.920 11.631 1.00 74.06 196 LYS A CA 1
ATOM 1556 C C . LYS A 1 196 ? 15.935 -9.994 10.547 1.00 74.06 196 LYS A C 1
ATOM 1558 O O . LYS A 1 196 ? 16.990 -10.537 10.244 1.00 74.06 196 LYS A O 1
ATOM 1563 N N . ILE A 1 197 ? 14.782 -10.273 9.940 1.00 72.12 197 ILE A N 1
ATOM 1564 C CA . ILE A 1 197 ? 14.658 -11.280 8.874 1.00 72.12 197 ILE A CA 1
ATOM 1565 C C . ILE A 1 197 ? 15.376 -10.833 7.593 1.00 72.12 197 ILE A C 1
ATOM 1567 O O . ILE A 1 197 ? 15.965 -11.657 6.900 1.00 72.12 197 ILE A O 1
ATOM 1571 N N . TYR A 1 198 ? 15.319 -9.543 7.262 1.00 64.75 198 TYR A N 1
ATOM 1572 C CA . TYR A 1 198 ? 15.834 -9.030 5.990 1.00 64.75 198 TYR A CA 1
ATOM 1573 C C . TYR A 1 198 ? 17.289 -8.566 6.052 1.00 64.75 198 TYR A C 1
ATOM 1575 O O . TYR A 1 198 ? 18.011 -8.720 5.072 1.00 64.75 198 TYR A O 1
ATOM 1583 N N . ALA A 1 199 ? 17.705 -7.975 7.171 1.00 67.12 199 ALA A N 1
ATOM 1584 C CA . ALA A 1 199 ? 19.008 -7.330 7.324 1.00 67.12 199 ALA A CA 1
ATOM 1585 C C . ALA A 1 199 ? 19.873 -7.955 8.431 1.00 67.12 199 ALA A C 1
ATOM 1587 O O . ALA A 1 199 ? 21.018 -7.550 8.608 1.00 67.12 199 ALA A O 1
ATOM 1588 N N . GLY A 1 200 ? 19.343 -8.907 9.209 1.00 68.25 200 GLY A N 1
ATOM 1589 C CA . GLY A 1 200 ? 20.040 -9.479 10.368 1.00 68.25 200 GLY A CA 1
ATOM 1590 C C . GLY A 1 200 ? 20.135 -8.537 11.577 1.00 68.25 200 GLY A C 1
ATOM 1591 O O . GLY A 1 200 ? 20.647 -8.933 12.622 1.00 68.25 200 GLY A O 1
ATOM 1592 N N . THR A 1 201 ? 19.620 -7.309 11.472 1.00 62.75 201 THR A N 1
ATOM 1593 C CA . THR A 1 201 ? 19.663 -6.266 12.509 1.00 62.75 201 THR A CA 1
ATOM 1594 C C . THR A 1 201 ? 18.257 -5.761 12.858 1.00 62.75 201 THR A C 1
ATOM 1596 O O . THR A 1 201 ? 17.315 -5.909 12.078 1.00 62.75 201 THR A O 1
ATOM 1599 N N . GLY A 1 202 ? 18.086 -5.180 14.054 1.00 58.56 202 GLY A N 1
ATOM 1600 C CA . GLY A 1 202 ? 16.843 -4.479 14.426 1.00 58.56 202 GLY A CA 1
ATOM 1601 C C . GLY A 1 202 ? 16.583 -3.252 13.543 1.00 58.56 202 GLY A C 1
ATOM 1602 O O . GLY A 1 202 ? 17.490 -2.806 12.839 1.00 58.56 202 GLY A O 1
ATOM 1603 N N . ALA A 1 203 ? 15.359 -2.717 13.566 1.00 61.28 203 ALA A N 1
ATOM 1604 C CA . ALA A 1 203 ? 15.018 -1.554 12.750 1.00 61.28 203 ALA A CA 1
ATOM 1605 C C . ALA A 1 203 ? 15.823 -0.326 13.207 1.00 61.28 203 ALA A C 1
ATOM 1607 O O . ALA A 1 203 ? 16.134 -0.183 14.392 1.00 61.28 203 ALA A O 1
ATOM 1608 N N . LEU A 1 204 ? 16.144 0.592 12.288 1.00 57.34 204 LEU A N 1
ATOM 1609 C CA . LEU A 1 204 ? 16.978 1.768 12.594 1.00 57.34 204 LEU A CA 1
ATOM 1610 C C . LEU A 1 204 ? 16.333 2.702 13.636 1.00 57.34 204 LEU A C 1
ATOM 1612 O O . LEU A 1 204 ? 17.031 3.391 14.381 1.00 57.34 204 LEU A O 1
ATOM 1616 N N . GLU A 1 205 ? 15.002 2.693 13.723 1.00 55.78 205 GLU A N 1
ATOM 1617 C CA . GLU A 1 205 ? 14.214 3.459 14.698 1.00 55.78 205 GLU A CA 1
ATOM 1618 C C . GLU A 1 205 ? 13.847 2.650 15.962 1.00 55.78 205 GLU A C 1
ATOM 1620 O O . GLU A 1 205 ? 13.245 3.190 16.894 1.00 55.78 205 GLU A O 1
ATOM 1625 N N . GLY A 1 206 ? 14.242 1.374 16.040 1.00 45.00 206 GLY A N 1
ATOM 1626 C CA . GLY A 1 206 ? 13.951 0.442 17.133 1.00 45.00 206 GLY A CA 1
ATOM 1627 C C . GLY A 1 206 ? 14.723 0.747 18.421 1.00 45.00 206 GLY A C 1
ATOM 1628 O O . GLY A 1 206 ? 15.575 -0.024 18.855 1.00 45.00 206 GLY A O 1
ATOM 1629 N N . LYS A 1 207 ? 14.446 1.883 19.072 1.00 37.25 207 LYS A N 1
ATOM 1630 C CA . LYS A 1 207 ? 14.952 2.185 20.429 1.00 37.25 207 LYS A CA 1
ATOM 1631 C C . LYS A 1 207 ? 14.069 1.623 21.545 1.00 37.25 207 LYS A C 1
ATOM 1633 O O . LYS A 1 207 ? 14.388 1.803 22.722 1.00 37.25 207 LYS A O 1
ATOM 1638 N N . ALA A 1 208 ? 12.976 0.937 21.215 1.00 38.00 208 ALA A N 1
ATOM 1639 C CA . ALA A 1 208 ? 12.110 0.328 22.212 1.00 38.00 208 ALA A CA 1
ATOM 1640 C C . ALA A 1 208 ? 12.787 -0.912 22.820 1.00 38.00 208 ALA A C 1
ATOM 1642 O O . ALA A 1 208 ? 12.551 -2.047 22.412 1.00 38.00 208 ALA A O 1
ATOM 1643 N N . LYS A 1 209 ? 13.605 -0.710 23.861 1.00 29.47 209 LYS A N 1
ATOM 1644 C CA . LYS A 1 209 ? 13.884 -1.767 24.840 1.00 29.47 209 LYS A CA 1
ATOM 1645 C C . LYS A 1 209 ? 12.581 -2.056 25.581 1.00 29.47 209 LYS A C 1
ATOM 1647 O O . LYS A 1 209 ? 12.356 -1.542 26.674 1.00 29.47 209 LYS A O 1
ATOM 1652 N N . VAL A 1 210 ? 11.714 -2.877 24.998 1.00 34.53 210 VAL A N 1
ATOM 1653 C CA . VAL A 1 210 ? 10.664 -3.528 25.775 1.00 34.53 210 VAL A CA 1
ATOM 1654 C C . VAL A 1 210 ? 11.394 -4.516 26.679 1.00 34.53 210 VAL A C 1
ATOM 1656 O O . VAL A 1 210 ? 11.744 -5.621 26.272 1.00 34.53 210 VAL A O 1
ATOM 1659 N N . LYS A 1 211 ? 11.672 -4.106 27.925 1.00 22.81 211 LYS A N 1
ATOM 1660 C CA . LYS A 1 211 ? 11.730 -5.088 29.006 1.00 22.81 211 LYS A CA 1
ATOM 1661 C C . LYS A 1 211 ? 10.409 -5.831 28.901 1.00 22.81 211 LYS A C 1
ATOM 1663 O O . LYS A 1 211 ? 9.365 -5.180 28.888 1.00 22.81 211 LYS A O 1
ATOM 1668 N N . TYR A 1 212 ? 10.448 -7.154 28.794 1.00 28.47 212 TYR A N 1
ATOM 1669 C CA . TYR A 1 212 ? 9.269 -7.951 29.077 1.00 28.47 212 TYR A CA 1
ATOM 1670 C C . TYR A 1 212 ? 8.853 -7.605 30.505 1.00 28.47 212 TYR A C 1
ATOM 1672 O O . TYR A 1 212 ? 9.308 -8.219 31.467 1.00 28.47 212 TYR A O 1
ATOM 1680 N N . THR A 1 213 ? 7.983 -6.615 30.673 1.00 25.36 213 THR A N 1
ATOM 1681 C CA . THR A 1 213 ? 7.034 -6.686 31.760 1.00 25.36 213 THR A CA 1
ATOM 1682 C C . THR A 1 213 ? 6.114 -7.801 31.308 1.00 25.36 213 THR A C 1
ATOM 1684 O O . THR A 1 213 ? 5.133 -7.579 30.602 1.00 25.36 213 THR A O 1
ATOM 1687 N N . VAL A 1 214 ? 6.496 -9.036 31.646 1.00 29.72 214 VAL A N 1
ATOM 1688 C CA . VAL A 1 214 ? 5.507 -10.074 31.889 1.00 29.72 214 VAL A CA 1
ATOM 1689 C C . VAL A 1 214 ? 4.555 -9.406 32.866 1.00 29.72 214 VAL A C 1
ATOM 1691 O O . VAL A 1 214 ? 4.899 -9.203 34.031 1.00 29.72 214 VAL A O 1
ATOM 1694 N N . PHE A 1 215 ? 3.426 -8.912 32.359 1.00 27.69 215 PHE A N 1
ATOM 1695 C CA . PHE A 1 215 ? 2.363 -8.430 33.213 1.00 27.69 215 PHE A CA 1
ATOM 1696 C C . PHE A 1 215 ? 2.010 -9.636 34.070 1.00 27.69 215 PHE A C 1
ATOM 1698 O O . PHE A 1 215 ? 1.448 -10.612 33.573 1.00 27.69 215 PHE A O 1
ATOM 1705 N N . LYS A 1 216 ? 2.427 -9.613 35.343 1.00 22.16 216 LYS A N 1
ATOM 1706 C CA . LYS A 1 216 ? 1.924 -10.579 36.309 1.00 22.16 216 LYS A CA 1
ATOM 1707 C C . LYS A 1 216 ? 0.397 -10.478 36.235 1.00 22.16 216 LYS A C 1
ATOM 1709 O O . LYS A 1 216 ? -0.129 -9.361 36.277 1.00 22.16 216 LYS A O 1
ATOM 1714 N N . PRO A 1 217 ? -0.307 -11.603 36.051 1.00 28.05 217 PRO A N 1
ATOM 1715 C CA . PRO A 1 217 ? -1.744 -11.608 35.854 1.00 28.05 217 PRO A CA 1
ATOM 1716 C C . PRO A 1 217 ? -2.410 -11.267 37.184 1.00 28.05 217 PRO A C 1
ATOM 1718 O O . PRO A 1 217 ? -2.736 -12.146 37.972 1.00 28.05 217 PRO A O 1
ATOM 1721 N N . SER A 1 218 ? -2.562 -9.981 37.478 1.00 27.91 218 SER A N 1
ATOM 1722 C CA . SER A 1 218 ? -3.310 -9.548 38.659 1.00 27.91 218 SER A CA 1
ATOM 1723 C C . SER A 1 218 ? -4.178 -8.309 38.441 1.00 27.91 218 SER A C 1
ATOM 1725 O O . SER A 1 218 ? -4.815 -7.865 39.388 1.00 27.91 218 SER A O 1
ATOM 1727 N N . SER A 1 219 ? -4.298 -7.769 37.214 1.00 28.78 219 SER A N 1
ATOM 1728 C CA . SER A 1 219 ? -5.282 -6.690 36.970 1.00 28.78 219 SER A CA 1
ATOM 1729 C C . SER A 1 219 ? -5.829 -6.527 35.536 1.00 28.78 219 SER A C 1
ATOM 1731 O O . SER A 1 219 ? -6.761 -5.759 35.330 1.00 28.78 219 SER A O 1
ATOM 1733 N N . ILE A 1 220 ? -5.329 -7.249 34.524 1.00 34.75 220 ILE A N 1
ATOM 1734 C CA . ILE A 1 220 ? -5.898 -7.234 33.157 1.00 34.75 220 ILE A CA 1
ATOM 1735 C C . ILE A 1 220 ? -5.948 -8.682 32.662 1.00 34.75 220 ILE A C 1
ATOM 1737 O O . ILE A 1 220 ? -5.003 -9.165 32.048 1.00 34.75 220 ILE A O 1
ATOM 1741 N N . SER A 1 221 ? -6.998 -9.419 33.017 1.00 25.14 221 SER A N 1
ATOM 1742 C CA . SER A 1 221 ? -7.045 -10.872 32.812 1.00 25.14 221 SER A CA 1
ATOM 1743 C C . SER A 1 221 ? -7.458 -11.326 31.408 1.00 25.14 221 SER A C 1
ATOM 1745 O O . SER A 1 221 ? -7.163 -12.463 31.074 1.00 25.14 221 SER A O 1
ATOM 1747 N N . ASN A 1 222 ? -8.081 -10.497 30.558 1.00 27.83 222 ASN A N 1
ATOM 1748 C CA . ASN A 1 222 ? -8.800 -11.025 29.381 1.00 27.83 222 ASN A CA 1
ATOM 1749 C C . ASN A 1 222 ? -8.649 -10.202 28.080 1.00 27.83 222 ASN A C 1
ATOM 1751 O O . ASN A 1 222 ? -9.646 -9.830 27.465 1.00 27.83 222 ASN A O 1
ATOM 1755 N N . VAL A 1 223 ? -7.422 -9.925 27.624 1.00 31.05 223 VAL A N 1
ATOM 1756 C CA . VAL A 1 223 ? -7.180 -9.487 26.230 1.00 31.05 223 VAL A CA 1
ATOM 1757 C C . VAL A 1 223 ? -6.186 -10.447 25.586 1.00 31.05 223 VAL A C 1
ATOM 1759 O O . VAL A 1 223 ? -4.987 -10.376 25.850 1.00 31.05 223 VAL A O 1
ATOM 1762 N N . TRP A 1 224 ? -6.688 -11.359 24.755 1.00 28.98 224 TRP A N 1
ATOM 1763 C CA . TRP A 1 224 ? -5.856 -12.247 23.946 1.00 28.98 224 TRP A CA 1
ATOM 1764 C C . TRP A 1 224 ? -5.601 -11.588 22.589 1.00 28.98 224 TRP A C 1
ATOM 1766 O O . TRP A 1 224 ? -6.485 -11.529 21.737 1.00 28.98 224 TRP A O 1
ATOM 1776 N N . PHE A 1 225 ? -4.380 -11.098 22.373 1.00 32.59 225 PHE A N 1
ATOM 1777 C CA . PHE A 1 225 ? -3.903 -10.750 21.035 1.00 32.59 225 PHE A CA 1
ATOM 1778 C C . PHE A 1 225 ? -3.430 -12.034 20.350 1.00 32.59 225 PHE A C 1
ATOM 1780 O O . PHE A 1 225 ? -2.370 -12.567 20.676 1.00 32.59 225 PHE A O 1
ATOM 1787 N N . CYS A 1 226 ? -4.222 -12.558 19.415 1.00 28.75 226 CYS A N 1
ATOM 1788 C CA . CYS A 1 226 ? -3.764 -13.651 18.563 1.00 28.75 226 CYS A CA 1
ATOM 1789 C C . CYS A 1 226 ? -2.789 -13.107 17.511 1.00 28.75 226 CYS A C 1
ATOM 1791 O O . CYS A 1 226 ? -3.152 -12.298 16.660 1.00 28.75 226 CYS A O 1
ATOM 1793 N N . PHE A 1 227 ? -1.545 -13.579 17.565 1.00 30.23 227 PHE A N 1
ATOM 1794 C CA . PHE A 1 227 ? -0.547 -13.383 16.520 1.00 30.23 227 PHE A CA 1
ATOM 1795 C C . PHE A 1 227 ? -0.670 -14.523 15.509 1.00 30.23 227 PHE A C 1
ATOM 1797 O O . PHE A 1 227 ? -0.248 -15.643 15.786 1.00 30.23 227 PHE A O 1
ATOM 1804 N N . LEU A 1 228 ? -1.211 -14.250 14.323 1.00 29.47 228 LEU A N 1
ATOM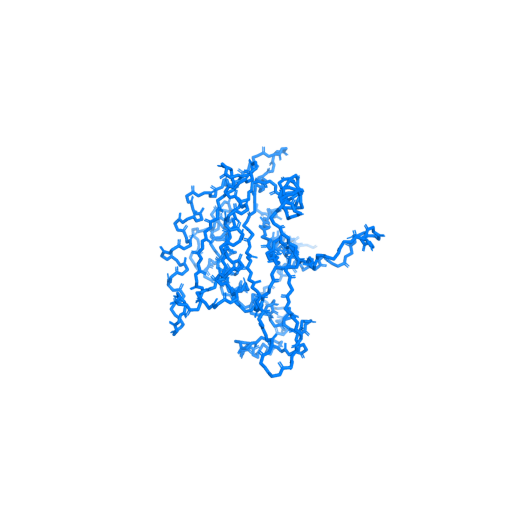 1805 C CA . LEU A 1 228 ? -1.036 -15.138 13.174 1.00 29.47 228 LEU A CA 1
ATOM 1806 C C . LEU A 1 228 ? -0.004 -14.522 12.233 1.00 29.47 228 LEU A C 1
ATOM 1808 O O . LEU A 1 228 ? -0.327 -13.758 11.329 1.00 29.47 228 LEU A O 1
ATOM 1812 N N . PHE A 1 229 ? 1.262 -14.880 12.452 1.00 29.69 229 PHE A N 1
ATOM 1813 C CA . PHE A 1 229 ? 2.262 -14.833 11.392 1.00 29.69 229 PHE A CA 1
ATOM 1814 C C . PHE A 1 229 ? 1.898 -15.932 10.387 1.00 29.69 229 PHE A C 1
ATOM 1816 O O . PHE A 1 229 ? 2.099 -17.114 10.662 1.00 29.69 229 PHE A O 1
ATOM 1823 N N . PHE A 1 230 ? 1.334 -15.569 9.234 1.00 28.28 230 PHE A N 1
ATOM 1824 C CA . PHE A 1 230 ? 1.107 -16.517 8.141 1.00 28.28 230 PHE A CA 1
ATOM 1825 C C . PHE A 1 230 ? 2.456 -16.961 7.541 1.00 28.28 230 PHE A C 1
ATOM 1827 O O . PHE A 1 230 ? 2.919 -16.440 6.532 1.00 28.28 230 PHE A O 1
ATOM 1834 N N . PHE A 1 231 ? 3.090 -17.951 8.170 1.00 29.78 231 PHE A N 1
ATOM 1835 C CA . PHE A 1 231 ? 4.121 -18.801 7.577 1.00 29.78 231 PHE A CA 1
ATOM 1836 C C . PHE A 1 231 ? 3.624 -20.253 7.586 1.00 29.78 231 PHE A C 1
ATOM 1838 O O . PHE A 1 231 ? 4.072 -21.055 8.399 1.00 29.78 231 PHE A O 1
ATOM 1845 N N . LYS A 1 232 ? 2.649 -20.573 6.722 1.00 27.08 232 LYS A N 1
ATOM 1846 C CA . LYS A 1 232 ? 2.323 -21.911 6.168 1.00 27.08 232 LYS A CA 1
ATOM 1847 C C . LYS A 1 232 ? 1.063 -21.789 5.293 1.00 27.08 232 LYS A C 1
ATOM 1849 O O . LYS A 1 232 ? 0.191 -21.013 5.656 1.00 27.08 232 LYS A O 1
ATOM 1854 N N . ILE A 1 233 ? 0.994 -22.571 4.198 1.00 25.89 233 ILE A N 1
ATOM 1855 C CA . ILE A 1 233 ? 0.111 -22.523 2.989 1.00 25.89 233 ILE A CA 1
ATOM 1856 C C . ILE A 1 233 ? 0.917 -21.925 1.812 1.00 25.89 233 ILE A C 1
ATOM 1858 O O . ILE A 1 233 ? 1.177 -20.731 1.811 1.00 25.89 233 ILE A O 1
ATOM 1862 N N . LEU A 1 234 ? 1.414 -22.625 0.782 1.00 26.14 234 LEU A N 1
ATOM 1863 C CA . LEU A 1 234 ? 1.230 -23.971 0.211 1.00 26.14 234 LEU A CA 1
ATOM 1864 C C . LEU A 1 234 ? 2.502 -24.313 -0.634 1.00 26.14 234 LEU A C 1
ATOM 1866 O O . LEU A 1 234 ? 3.152 -23.382 -1.118 1.00 26.14 234 LEU A O 1
ATOM 1870 N N . PRO A 1 235 ? 2.845 -25.591 -0.898 1.00 23.41 235 PRO A N 1
ATOM 1871 C CA . PRO A 1 235 ? 4.062 -26.012 -1.619 1.00 23.41 235 PRO A CA 1
ATOM 1872 C C . PRO A 1 235 ? 4.026 -25.838 -3.160 1.00 23.41 235 PRO A C 1
ATOM 1874 O O . PRO A 1 235 ? 4.607 -26.636 -3.881 1.00 23.41 235 PRO A O 1
ATOM 1877 N N . TRP A 1 236 ? 3.381 -24.793 -3.695 1.00 23.98 236 TRP A N 1
ATOM 1878 C CA . TRP A 1 236 ? 3.199 -24.596 -5.152 1.00 23.98 236 TRP A CA 1
ATOM 1879 C C . TRP A 1 236 ? 3.782 -23.284 -5.709 1.00 23.98 236 TRP A C 1
ATOM 1881 O O . TRP A 1 236 ? 3.339 -22.767 -6.730 1.00 23.98 236 TRP A O 1
ATOM 1891 N N . ILE A 1 237 ? 4.794 -22.715 -5.048 1.00 29.22 237 ILE A N 1
ATOM 1892 C CA . ILE A 1 237 ? 5.538 -21.550 -5.561 1.00 29.22 237 ILE A CA 1
ATOM 1893 C C . ILE A 1 237 ? 6.988 -21.977 -5.805 1.00 29.22 237 ILE A C 1
ATOM 1895 O O . ILE A 1 237 ? 7.882 -21.604 -5.051 1.00 29.22 237 ILE A O 1
ATOM 1899 N N . GLN A 1 238 ? 7.214 -22.791 -6.838 1.00 24.94 238 GLN A N 1
ATOM 1900 C CA . GLN A 1 238 ? 8.565 -23.065 -7.346 1.00 24.94 238 GLN A CA 1
ATOM 1901 C C . GLN A 1 238 ? 8.893 -22.374 -8.673 1.00 24.94 238 GLN A C 1
ATOM 1903 O O . GLN A 1 238 ? 10.057 -22.327 -9.044 1.00 24.94 238 GLN A O 1
ATOM 1908 N N . GLU A 1 239 ? 7.947 -21.696 -9.321 1.00 25.58 239 GLU A N 1
ATOM 1909 C CA . GLU A 1 239 ? 8.249 -20.894 -10.508 1.00 25.58 239 GLU A CA 1
ATOM 1910 C C . GLU A 1 239 ? 7.549 -19.545 -10.426 1.00 25.58 239 GLU A C 1
ATOM 1912 O O . GLU A 1 239 ? 6.369 -19.424 -10.729 1.00 25.58 239 GLU A O 1
ATOM 1917 N N . LEU A 1 240 ? 8.272 -18.537 -9.929 1.00 23.70 240 LEU A N 1
ATOM 1918 C CA . LEU A 1 240 ? 8.231 -17.130 -10.350 1.00 23.70 240 LEU A CA 1
ATOM 1919 C C . LEU A 1 240 ? 8.983 -16.294 -9.309 1.00 23.70 240 LEU A C 1
ATOM 1921 O O . LEU A 1 240 ? 8.552 -16.135 -8.166 1.00 23.70 240 LEU A O 1
ATOM 1925 N N . SER A 1 241 ? 10.115 -15.738 -9.736 1.00 24.81 241 SER A N 1
ATOM 1926 C CA . SER A 1 241 ? 10.902 -14.746 -9.005 1.00 24.81 241 SER A CA 1
ATOM 1927 C C . SER A 1 241 ? 10.085 -13.464 -8.791 1.00 24.81 241 SER A C 1
ATOM 1929 O O . SER A 1 241 ? 10.136 -12.533 -9.584 1.00 24.81 241 SER A O 1
ATOM 1931 N N . PHE A 1 242 ? 9.287 -13.429 -7.726 1.00 27.53 242 PHE A N 1
ATOM 1932 C CA . PHE A 1 242 ? 8.683 -12.221 -7.168 1.00 27.53 242 PHE A CA 1
ATOM 1933 C C . PHE A 1 242 ? 8.662 -12.387 -5.650 1.00 27.53 242 PHE A C 1
ATOM 1935 O O . PHE A 1 242 ? 7.852 -13.133 -5.104 1.00 27.53 242 PHE A O 1
ATOM 1942 N N . LYS A 1 243 ? 9.586 -11.719 -4.951 1.00 27.73 243 LYS A N 1
ATOM 1943 C CA . LYS A 1 243 ? 9.653 -11.734 -3.484 1.00 27.73 243 LYS A CA 1
ATOM 1944 C C . LYS A 1 243 ? 8.350 -11.139 -2.912 1.00 27.73 243 LYS A C 1
ATOM 1946 O O . LYS A 1 243 ? 8.066 -9.953 -3.086 1.00 27.73 243 LYS A O 1
ATOM 1951 N N . LYS A 1 244 ? 7.536 -12.000 -2.288 1.00 29.88 244 LYS A N 1
ATOM 1952 C CA . LYS A 1 244 ? 6.214 -11.733 -1.684 1.00 29.88 244 LYS A CA 1
ATOM 1953 C C . LYS A 1 244 ? 6.357 -11.344 -0.209 1.00 29.88 244 LYS A C 1
ATOM 1955 O O . LYS A 1 244 ? 7.140 -11.967 0.498 1.00 29.88 244 LYS A O 1
ATOM 1960 N N . CYS A 1 245 ? 5.542 -10.400 0.271 1.00 29.95 245 CYS A N 1
ATOM 1961 C CA . CYS A 1 245 ? 5.185 -10.258 1.691 1.00 29.95 245 CYS A CA 1
ATOM 1962 C C . CYS A 1 245 ? 3.815 -9.561 1.826 1.00 29.95 245 CYS A C 1
ATOM 1964 O O . CYS A 1 245 ? 3.738 -8.336 1.774 1.00 29.95 245 CYS A O 1
ATOM 1966 N N . ALA A 1 246 ? 2.739 -10.328 2.017 1.00 27.62 246 ALA A N 1
ATOM 1967 C CA . ALA A 1 246 ? 1.474 -9.805 2.542 1.00 27.62 246 ALA A CA 1
ATOM 1968 C C . ALA A 1 246 ? 1.544 -9.824 4.081 1.00 27.62 246 ALA A C 1
ATOM 1970 O O . ALA A 1 246 ? 1.993 -10.820 4.644 1.00 27.62 246 ALA A O 1
ATOM 1971 N N . LEU A 1 247 ? 1.144 -8.737 4.753 1.00 29.70 247 LEU A N 1
ATOM 1972 C CA . LEU A 1 247 ? 1.071 -8.659 6.218 1.00 29.70 247 LEU A CA 1
ATOM 1973 C C . LEU A 1 247 ? -0.366 -8.305 6.625 1.00 29.70 247 LEU A C 1
ATOM 1975 O O . LEU A 1 247 ? -0.867 -7.231 6.308 1.00 29.70 247 LEU A O 1
ATOM 1979 N N . VAL A 1 248 ? -1.002 -9.228 7.337 1.00 36.41 248 VAL A N 1
ATOM 1980 C CA . VAL A 1 248 ? -2.329 -9.151 7.975 1.00 36.41 248 VAL A CA 1
ATOM 1981 C C . VAL A 1 248 ? -2.122 -9.865 9.319 1.00 36.41 248 VAL A C 1
ATOM 1983 O O . VAL A 1 248 ? -1.402 -10.856 9.325 1.00 36.41 248 VAL A O 1
ATOM 1986 N N . VAL A 1 249 ? -2.565 -9.429 10.502 1.00 39.84 249 VAL A N 1
ATOM 1987 C CA . VAL A 1 249 ? -3.935 -9.136 10.953 1.00 39.84 249 VAL A CA 1
ATOM 1988 C C . VAL A 1 249 ? -3.868 -8.294 12.239 1.00 39.84 249 VAL A C 1
ATOM 1990 O O . VAL A 1 249 ? -3.034 -8.566 13.099 1.00 39.84 249 VAL A O 1
ATOM 1993 N N . ILE A 1 250 ? -4.765 -7.318 12.419 1.00 34.84 250 ILE A N 1
ATOM 1994 C CA . ILE A 1 250 ? -5.140 -6.833 13.761 1.00 34.84 250 ILE A CA 1
ATOM 1995 C C . ILE A 1 250 ? -6.300 -7.716 14.214 1.00 34.84 250 ILE A C 1
ATOM 1997 O O . ILE A 1 250 ? -7.349 -7.639 13.592 1.00 34.84 250 ILE A O 1
ATOM 2001 N N . LEU A 1 251 ? -6.121 -8.558 15.235 1.00 29.36 251 LEU A N 1
ATOM 2002 C CA . LEU A 1 251 ? -7.207 -9.312 15.874 1.00 29.36 251 LEU A CA 1
ATOM 2003 C C . LEU A 1 251 ? -7.559 -8.639 17.202 1.00 29.36 251 LEU A C 1
ATOM 2005 O O . LEU A 1 251 ? -6.699 -8.512 18.073 1.00 29.36 251 LEU A O 1
ATOM 2009 N N . ILE A 1 252 ? -8.818 -8.229 17.365 1.00 31.19 252 ILE A N 1
ATOM 2010 C CA . ILE A 1 252 ? -9.379 -7.838 18.665 1.00 31.19 252 ILE A CA 1
ATOM 2011 C C . ILE A 1 252 ? -10.328 -8.960 19.098 1.00 31.19 252 ILE A C 1
ATOM 2013 O O . ILE A 1 252 ? -11.282 -9.252 18.387 1.00 31.19 252 ILE A O 1
ATOM 2017 N N . SER A 1 253 ? -10.045 -9.600 20.235 1.00 26.23 253 SER A N 1
ATOM 2018 C CA . SER A 1 253 ? -10.932 -10.557 20.909 1.00 26.23 253 SER A CA 1
ATOM 2019 C C . SER A 1 253 ? -11.028 -10.182 22.393 1.00 26.23 253 SER A C 1
ATOM 2021 O O . SER A 1 253 ? -10.005 -9.996 23.060 1.00 26.23 253 SER A O 1
ATOM 2023 N N . GLN A 1 254 ? -12.255 -10.043 22.900 1.00 26.06 254 GLN A N 1
ATOM 2024 C CA . GLN A 1 254 ? -12.579 -9.955 24.327 1.00 26.06 254 GLN A CA 1
ATOM 2025 C C . GLN A 1 254 ? -13.524 -11.103 24.665 1.00 26.06 254 GLN A C 1
ATOM 2027 O O . GLN A 1 254 ? -14.544 -11.211 24.012 1.00 26.06 254 GLN A O 1
ATOM 2032 N N . SER A 1 255 ? -13.227 -11.899 25.698 1.00 25.30 255 SER A N 1
ATOM 2033 C CA . SER A 1 255 ? -14.175 -12.846 26.303 1.00 25.30 255 SER A CA 1
ATOM 2034 C C . SER A 1 255 ? -14.189 -12.646 27.822 1.00 25.30 255 SER A C 1
ATOM 2036 O O . SER A 1 255 ? -13.143 -12.712 28.474 1.00 25.30 255 SER A O 1
ATOM 2038 N N . MET A 1 256 ? -15.369 -12.378 28.395 1.00 25.97 256 MET A N 1
ATOM 2039 C CA . MET A 1 256 ? -15.598 -12.304 29.841 1.00 25.97 256 MET A CA 1
ATOM 2040 C C . MET A 1 256 ? -16.338 -13.552 30.337 1.00 25.97 256 MET A C 1
ATOM 2042 O O . MET A 1 256 ? -17.565 -13.616 30.354 1.00 25.97 256 MET A O 1
ATOM 2046 N N . GLY A 1 257 ? -15.587 -14.541 30.819 1.00 27.86 257 GLY A N 1
ATOM 2047 C CA . GLY A 1 257 ? -16.147 -15.654 31.583 1.00 27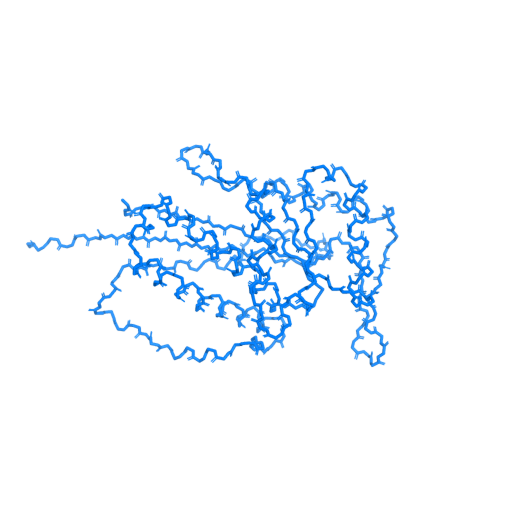.86 257 GLY A CA 1
ATOM 2048 C C . GLY A 1 257 ? -16.469 -15.239 33.021 1.00 27.86 257 GLY A C 1
ATOM 2049 O O . GLY A 1 257 ? -15.565 -15.028 33.830 1.00 27.86 257 GLY A O 1
ATOM 2050 N N . LYS A 1 258 ? -17.762 -15.162 33.359 1.00 30.41 258 LYS A N 1
ATOM 2051 C CA . LYS A 1 258 ? -18.258 -15.125 34.744 1.00 30.41 258 LYS A CA 1
ATOM 2052 C C . LYS A 1 258 ? -17.826 -16.405 35.473 1.00 30.41 258 LYS A C 1
ATOM 2054 O O . LYS A 1 258 ? -18.371 -17.467 35.194 1.00 30.41 258 LYS A O 1
ATOM 2059 N N . LYS A 1 259 ? -16.964 -16.306 36.488 1.00 29.91 259 LYS A N 1
ATOM 2060 C CA . LYS A 1 259 ? -17.066 -17.212 37.644 1.00 29.91 259 LYS A CA 1
ATOM 2061 C C . LYS A 1 259 ? -18.023 -16.566 38.638 1.00 29.91 259 LYS A C 1
ATOM 2063 O O . LYS A 1 259 ? -17.632 -15.704 39.418 1.00 29.91 259 LYS A O 1
ATOM 2068 N N . LYS A 1 260 ? -19.299 -16.957 38.571 1.00 31.19 260 LYS A N 1
ATOM 2069 C CA . LYS A 1 260 ? -20.166 -16.874 39.747 1.00 31.19 260 LYS A CA 1
ATOM 2070 C C . LYS A 1 260 ? -19.587 -17.845 40.774 1.00 31.19 260 LYS A C 1
ATOM 2072 O O . LYS A 1 260 ? -19.420 -19.021 40.474 1.00 31.19 260 LYS A O 1
ATOM 2077 N N . SER A 1 261 ? -19.261 -17.314 41.943 1.00 34.09 261 SER A N 1
ATOM 2078 C CA . SER A 1 261 ? -19.173 -18.078 43.181 1.00 34.09 261 SER A CA 1
ATOM 2079 C C . SER A 1 261 ? -20.530 -18.728 43.431 1.00 34.09 261 SER A C 1
ATOM 2081 O O . SER A 1 261 ? -21.504 -17.983 43.536 1.00 34.09 261 SER A O 1
ATOM 2083 N N . ILE A 1 262 ? -20.576 -20.060 43.482 1.00 32.94 262 ILE A N 1
ATOM 2084 C CA . ILE A 1 262 ? -21.079 -20.874 44.604 1.00 32.94 262 ILE A CA 1
ATOM 2085 C C . ILE A 1 262 ? -20.204 -22.126 44.631 1.00 32.94 262 ILE A C 1
ATOM 2087 O O . ILE A 1 262 ? -20.021 -22.712 43.540 1.00 32.94 262 ILE A O 1
#

Secondary structure (DSSP, 8-state):
-TT------EEEE--SS-EE---SSTT----EESS-HHHHHHHHHHHHHHHHHHH-EEEEEE---SSHHHHHHHHHHHHHHHHSTTTTTPEEEE--HHHHSGGG-THHIIIIIHHHHHHH---EEEETTEEEE-EEEEEE-SS-HHHHHHHHHHHHHHHHHHHHHHTT-TT-HHHHHHHHHHHHHHHHHHHHHHHHHHHSS--TT-----------SSS---------------S---S----EEEE---------------